Protein AF-0000000080771312 (afdb_homodimer)

Foldseek 3Di:
DPPDPPVPPPPPPPPPPPPPPPCPDQVVLWDPVLVVQCVVCVPPLVSNLVSLVVRLVVLLVLQVVLLVQLLVVDDPVVNVVVVVVVVVLVVCLQVVLVVQADPPDDSVSSVSSSVSSSSSSSVNSVVSNVVDDDDD/DPDDPPVPDPPCPPPPPPPVPPCPDQVVLWDPVLVVQCVVCVPPLVSNLVSLVVRLVVLLVLQVVLLVQLLVVDDPVVNVVVVVVVVVLVVCLQVVLVVQADPPDDSVSSVSSSVSSSSSSSVNSVVSNVVDDDDD

Radius of gyration: 25.63 Å; Cα contacts (8 Å, |Δi|>4): 230; chains: 2; bounding box: 60×66×93 Å

Structure (mmCIF, N/CA/C/O backbone):
data_AF-0000000080771312-model_v1
#
loop_
_entity.id
_entity.type
_entity.pdbx_description
1 polymer 'Lysozyme inhibitor LprI-like N-terminal domain-containing protein'
#
loop_
_atom_site.group_PDB
_atom_site.id
_atom_site.type_symbol
_atom_site.label_atom_id
_atom_site.label_alt_id
_atom_site.label_comp_id
_atom_site.label_asym_id
_atom_site.label_entity_id
_atom_site.label_seq_id
_atom_site.pdbx_PDB_ins_code
_atom_site.Cartn_x
_atom_site.Cartn_y
_atom_site.Cartn_z
_atom_site.occupancy
_atom_site.B_iso_or_equiv
_atom_site.auth_seq_id
_atom_site.auth_comp_id
_atom_site.auth_asym_id
_atom_site.auth_atom_id
_atom_site.pdbx_PDB_model_num
ATOM 1 N N . MET A 1 1 ? 29.578 -4.629 71.188 1 32.56 1 MET A N 1
ATOM 2 C CA . MET A 1 1 ? 28.719 -5.59 70.5 1 32.56 1 MET A CA 1
ATOM 3 C C . MET A 1 1 ? 28.094 -4.977 69.25 1 32.56 1 MET A C 1
ATOM 5 O O . MET A 1 1 ? 27 -4.406 69.312 1 32.56 1 MET A O 1
ATOM 9 N N . ILE A 1 2 ? 29 -4.336 68.312 1 41.38 2 ILE A N 1
ATOM 10 C CA . ILE A 1 2 ? 28.812 -3.516 67.125 1 41.38 2 ILE A CA 1
ATOM 11 C C . ILE A 1 2 ? 28.188 -4.352 66 1 41.38 2 ILE A C 1
ATOM 13 O O . ILE A 1 2 ? 28.781 -5.312 65.562 1 41.38 2 ILE A O 1
ATOM 17 N N . ARG A 1 3 ? 26.812 -4.629 66.125 1 39.69 3 ARG A N 1
ATOM 18 C CA . ARG A 1 3 ? 25.953 -5.285 65.125 1 39.69 3 ARG A CA 1
ATOM 19 C C . ARG A 1 3 ? 26.141 -4.656 63.75 1 39.69 3 ARG A C 1
ATOM 21 O O . ARG A 1 3 ? 26.109 -3.432 63.625 1 39.69 3 ARG A O 1
ATOM 28 N N . SER A 1 4 ? 26.969 -5.34 62.75 1 39.34 4 SER A N 1
ATOM 29 C CA . SER A 1 4 ? 27.25 -5.172 61.344 1 39.34 4 SER A CA 1
ATOM 30 C C . SER A 1 4 ? 25.969 -5.062 60.531 1 39.34 4 SER A C 1
ATOM 32 O O . SER A 1 4 ? 25.156 -5.977 60.531 1 39.34 4 SER A O 1
ATOM 34 N N . ALA A 1 5 ? 25.359 -3.867 60.344 1 36.97 5 ALA A N 1
ATOM 35 C CA . ALA A 1 5 ? 24.266 -3.461 59.469 1 36.97 5 ALA A CA 1
ATOM 36 C C . ALA A 1 5 ? 24.547 -3.834 58 1 36.97 5 ALA A C 1
ATOM 38 O O . ALA A 1 5 ? 25.422 -3.232 57.375 1 36.97 5 ALA A O 1
ATOM 39 N N . LEU A 1 6 ? 24.766 -5.211 57.688 1 37.66 6 LEU A N 1
ATOM 40 C CA . LEU A 1 6 ? 24.938 -5.57 56.281 1 37.66 6 LEU A CA 1
ATOM 41 C C . LEU A 1 6 ? 23.766 -5.047 55.469 1 37.66 6 LEU A C 1
ATOM 43 O O . LEU A 1 6 ? 22.625 -5.496 55.625 1 37.66 6 LEU A O 1
ATOM 47 N N . ARG A 1 7 ? 23.656 -3.691 55.281 1 38.59 7 ARG A N 1
ATOM 48 C CA . ARG A 1 7 ? 22.672 -3.117 54.375 1 38.59 7 ARG A CA 1
ATOM 49 C C . ARG A 1 7 ? 22.766 -3.75 53 1 38.59 7 ARG A C 1
ATOM 51 O O . ARG A 1 7 ? 23.812 -3.652 52.312 1 38.59 7 ARG A O 1
ATOM 58 N N . LEU A 1 8 ? 22.297 -5.039 52.812 1 36.91 8 LEU A N 1
ATOM 59 C CA . LEU A 1 8 ? 22.125 -5.641 51.5 1 36.91 8 LEU A CA 1
ATOM 60 C C . LEU A 1 8 ? 21.391 -4.691 50.562 1 36.91 8 LEU A C 1
ATOM 62 O O . LEU A 1 8 ? 20.25 -4.324 50.812 1 36.91 8 LEU A O 1
ATOM 66 N N . SER A 1 9 ? 22.109 -3.779 49.875 1 39.22 9 SER A N 1
ATOM 67 C CA . SER A 1 9 ? 21.594 -2.953 48.781 1 39.22 9 SER A CA 1
ATOM 68 C C . SER A 1 9 ? 21.047 -3.811 47.656 1 39.22 9 SER A C 1
ATOM 70 O O . SER A 1 9 ? 21.781 -4.562 47 1 39.22 9 SER A O 1
ATOM 72 N N . ALA A 1 10 ? 19.875 -4.473 47.875 1 39.31 10 ALA A N 1
ATOM 73 C CA . ALA A 1 10 ? 19.234 -5.145 46.75 1 39.31 10 ALA A CA 1
ATOM 74 C C . ALA A 1 10 ? 19.125 -4.215 45.531 1 39.31 10 ALA A C 1
ATOM 76 O O . ALA A 1 10 ? 18.422 -3.193 45.594 1 39.31 10 ALA A O 1
ATOM 77 N N . LEU A 1 11 ? 20.25 -4.016 44.781 1 39.5 11 LEU A N 1
ATOM 78 C CA . LEU A 1 11 ? 20.234 -3.354 43.469 1 39.5 11 LEU A CA 1
ATOM 79 C C . LEU A 1 11 ? 19.078 -3.842 42.625 1 39.5 11 LEU A C 1
ATOM 81 O O . LEU A 1 11 ? 18.984 -5.035 42.312 1 39.5 11 LEU A O 1
ATOM 85 N N . LEU A 1 12 ? 17.891 -3.133 42.656 1 39.03 12 LEU A N 1
ATOM 86 C CA . LEU A 1 12 ? 16.734 -3.184 41.75 1 39.03 12 LEU A CA 1
ATOM 87 C C . LEU A 1 12 ? 17.172 -3.18 40.281 1 39.03 12 LEU A C 1
ATOM 89 O O . LEU A 1 12 ? 17.641 -2.164 39.781 1 39.03 12 LEU A O 1
ATOM 93 N N . LEU A 1 13 ? 17.828 -4.238 39.812 1 41.19 13 LEU A N 1
ATOM 94 C CA . LEU A 1 13 ? 18.031 -4.355 38.375 1 41.19 13 LEU A CA 1
ATOM 95 C C . LEU A 1 13 ? 16.719 -4.215 37.594 1 41.19 13 LEU A C 1
ATOM 97 O O . LEU A 1 13 ? 15.914 -5.145 37.594 1 41.19 13 LEU A O 1
ATOM 101 N N . LEU A 1 14 ? 15.883 -3.109 37.844 1 43.44 14 LEU A N 1
ATOM 102 C CA . LEU A 1 14 ? 14.773 -2.871 36.906 1 43.44 14 LEU A CA 1
ATOM 103 C C . LEU A 1 14 ? 15.203 -3.09 35.469 1 43.44 14 LEU A C 1
ATOM 105 O O . LEU A 1 14 ? 16.125 -2.428 34.969 1 43.44 14 LEU A O 1
ATOM 109 N N . GLY A 1 15 ? 14.945 -4.285 34.969 1 39.28 15 GLY A N 1
ATOM 110 C CA . GLY A 1 15 ? 14.938 -4.684 33.562 1 39.28 15 GLY A CA 1
ATOM 111 C C . GLY A 1 15 ? 14.328 -3.635 32.656 1 39.28 15 GLY A C 1
ATOM 112 O O . GLY A 1 15 ? 13.172 -3.24 32.812 1 39.28 15 GLY A O 1
ATOM 113 N N . LEU A 1 16 ? 15.117 -2.664 32.125 1 42.09 16 LEU A N 1
ATOM 114 C CA . LEU A 1 16 ? 14.805 -1.819 30.984 1 42.09 16 LEU A CA 1
ATOM 115 C C . LEU A 1 16 ? 14.156 -2.635 29.875 1 42.09 16 LEU A C 1
ATOM 117 O O . LEU A 1 16 ? 14.828 -3.426 29.203 1 42.09 16 LEU A O 1
ATOM 121 N N . LEU A 1 17 ? 12.898 -3.1 30.062 1 40.38 17 LEU A N 1
ATOM 122 C CA . LEU A 1 17 ? 12.07 -3.609 28.969 1 40.38 17 LEU A CA 1
ATOM 123 C C . LEU A 1 17 ? 12.195 -2.729 27.734 1 40.38 17 LEU A C 1
ATOM 125 O O . LEU A 1 17 ? 12.094 -1.503 27.828 1 40.38 17 LEU A O 1
ATOM 129 N N . SER A 1 18 ? 12.859 -3.168 26.641 1 37.69 18 SER A N 1
ATOM 130 C CA . SER A 1 18 ? 13.031 -2.736 25.25 1 37.69 18 SER A CA 1
ATOM 131 C C . SER A 1 18 ? 11.703 -2.303 24.641 1 37.69 18 SER A C 1
ATOM 133 O O . SER A 1 18 ? 10.766 -3.104 24.547 1 37.69 18 SER A O 1
ATOM 135 N N . PHE A 1 19 ? 11.359 -1.069 24.703 1 38.56 19 PHE A N 1
ATOM 136 C CA . PHE A 1 19 ? 10.406 -0.347 23.875 1 38.56 19 PHE A CA 1
ATOM 137 C C . PHE A 1 19 ? 10.672 -0.617 22.391 1 38.56 19 PHE A C 1
ATOM 139 O O . PHE A 1 19 ? 10.781 0.318 21.594 1 38.56 19 PHE A O 1
ATOM 146 N N . ARG A 1 20 ? 11.422 -1.66 21.938 1 37.22 20 ARG A N 1
ATOM 147 C CA . ARG A 1 20 ? 11.648 -1.777 20.516 1 37.22 20 ARG A CA 1
ATOM 148 C C . ARG A 1 20 ? 10.352 -2.072 19.766 1 37.22 20 ARG A C 1
ATOM 150 O O . ARG A 1 20 ? 10.359 -2.338 18.562 1 37.22 20 ARG A O 1
ATOM 157 N N . ALA A 1 21 ? 9.25 -2.279 20.375 1 37.41 21 ALA A N 1
ATOM 158 C CA . ALA A 1 21 ? 8.273 -2.963 19.531 1 37.41 21 ALA A CA 1
ATOM 159 C C . ALA A 1 21 ? 7.691 -2.016 18.5 1 37.41 21 ALA A C 1
ATOM 161 O O . ALA A 1 21 ? 7.062 -2.457 17.531 1 37.41 21 ALA A O 1
ATOM 162 N N . PHE A 1 22 ? 7.59 -0.649 18.781 1 37.41 22 PHE A N 1
ATOM 163 C CA . PHE A 1 22 ? 6.742 0.138 17.906 1 37.41 22 PHE A CA 1
ATOM 164 C C . PHE A 1 22 ? 7.434 0.368 16.562 1 37.41 22 PHE A C 1
ATOM 166 O O . PHE A 1 22 ? 6.863 0.994 15.664 1 37.41 22 PHE A O 1
ATOM 173 N N . ALA A 1 23 ? 8.781 0.244 16.5 1 39.22 23 ALA A N 1
ATOM 174 C CA . ALA A 1 23 ? 9.461 0.562 15.25 1 39.22 23 ALA A CA 1
ATOM 175 C C . ALA A 1 23 ? 9.148 -0.477 14.18 1 39.22 23 ALA A C 1
ATOM 177 O O . ALA A 1 23 ? 10.039 -1.201 13.727 1 39.22 23 ALA A O 1
ATOM 178 N N . CYS A 1 24 ? 8.242 -1.205 14.227 1 39.34 24 CYS A N 1
ATOM 179 C CA . CYS A 1 24 ? 8.094 -2.301 13.273 1 39.34 24 CYS A CA 1
ATOM 180 C C . CYS A 1 24 ? 8.422 -1.84 11.859 1 39.34 24 CYS A C 1
ATOM 182 O O . CYS A 1 24 ? 9.453 -2.209 11.305 1 39.34 24 CYS A O 1
ATOM 184 N N . ALA A 1 25 ? 7.41 -1.962 10.695 1 43.81 25 ALA A N 1
ATOM 185 C CA . ALA A 1 25 ? 7.543 -2.223 9.266 1 43.81 25 ALA A CA 1
ATOM 186 C C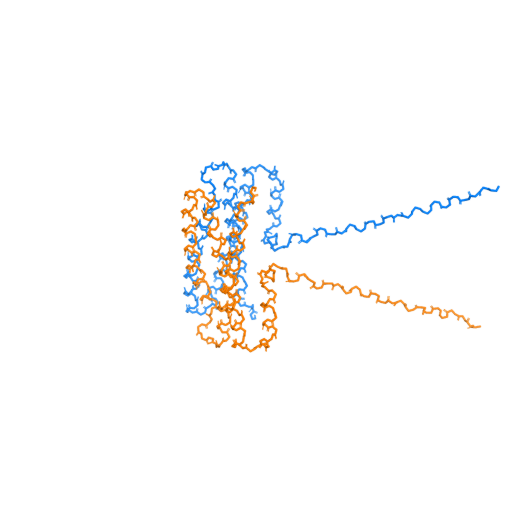 . ALA A 1 25 ? 8.047 -0.987 8.523 1 43.81 25 ALA A C 1
ATOM 188 O O . ALA A 1 25 ? 8.836 -1.098 7.582 1 43.81 25 ALA A O 1
ATOM 189 N N . GLU A 1 26 ? 7.531 0.301 8.844 1 47.69 26 GLU A N 1
ATOM 190 C CA . GLU A 1 26 ? 7.777 1.482 8.023 1 47.69 26 GLU A CA 1
ATOM 191 C C . GLU A 1 26 ? 9.227 1.94 8.141 1 47.69 26 GLU A C 1
ATOM 193 O O . GLU A 1 26 ? 9.812 2.42 7.164 1 47.69 26 GLU A O 1
ATOM 198 N N . GLU A 1 27 ? 9.867 1.864 9.383 1 50.69 27 GLU A N 1
ATOM 199 C CA . GLU A 1 27 ? 11.164 2.477 9.641 1 50.69 27 GLU A CA 1
ATOM 200 C C . GLU A 1 27 ? 12.273 1.79 8.844 1 50.69 27 GLU A C 1
ATOM 202 O O . GLU A 1 27 ? 13.234 2.434 8.422 1 50.69 27 GLU A O 1
ATOM 207 N N . ALA A 1 28 ? 11.867 0.54 8.352 1 61.69 28 ALA A N 1
ATOM 208 C CA . ALA A 1 28 ? 12.969 -0.24 7.789 1 61.69 28 ALA A CA 1
ATOM 209 C C . ALA A 1 28 ? 13.062 -0.045 6.281 1 61.69 28 ALA A C 1
ATOM 211 O O . ALA A 1 28 ? 14.039 -0.466 5.652 1 61.69 28 ALA A O 1
ATOM 212 N N . MET A 1 29 ? 12.242 1.015 5.844 1 85.94 29 MET A N 1
ATOM 213 C CA . MET A 1 29 ? 12.312 1.082 4.387 1 85.94 29 MET A CA 1
ATOM 214 C C . MET A 1 29 ? 13.195 2.248 3.943 1 85.94 29 MET A C 1
ATOM 216 O O . MET A 1 29 ? 13.664 2.273 2.807 1 85.94 29 MET A O 1
ATOM 220 N N . TYR A 1 30 ? 13.555 3.135 4.898 1 95.38 30 TYR A N 1
ATOM 221 C CA . TYR A 1 30 ? 14.273 4.34 4.504 1 95.38 30 TYR A CA 1
ATOM 222 C C . TYR A 1 30 ? 15.758 4.223 4.84 1 95.38 30 TYR A C 1
ATOM 224 O O . TYR A 1 30 ? 16.156 3.33 5.586 1 95.38 30 TYR A O 1
ATOM 232 N N . SER A 1 31 ? 16.578 5.117 4.188 1 96.69 31 SER A N 1
ATOM 233 C CA . SER A 1 31 ? 18.031 5.082 4.375 1 96.69 31 SER A CA 1
ATOM 234 C C . SER A 1 31 ? 18.422 5.637 5.738 1 96.69 31 SER A C 1
ATOM 236 O O . SER A 1 31 ? 17.688 6.438 6.324 1 96.69 31 SER A O 1
ATOM 238 N N . HIS A 1 32 ? 19.641 5.195 6.082 1 95.56 32 HIS A N 1
ATOM 239 C CA . HIS A 1 32 ? 20.234 5.793 7.277 1 95.56 32 HIS A CA 1
ATOM 240 C C . HIS A 1 32 ? 20.469 7.289 7.086 1 95.56 32 HIS A C 1
ATOM 242 O O . HIS A 1 32 ? 20.312 8.07 8.031 1 95.56 32 HIS A O 1
ATOM 248 N N . HIS A 1 33 ? 20.797 7.656 5.852 1 97.06 33 HIS A N 1
ATOM 249 C CA . HIS A 1 33 ? 21 9.07 5.551 1 97.06 33 HIS A CA 1
ATOM 250 C C . HIS A 1 33 ? 19.734 9.875 5.809 1 97.06 33 HIS A C 1
ATOM 252 O O . HIS A 1 33 ? 19.797 11.008 6.281 1 97.06 33 HIS A O 1
ATOM 258 N N . TYR A 1 34 ? 18.609 9.375 5.48 1 98.31 34 TYR A N 1
ATOM 259 C CA . TYR A 1 34 ? 17.344 10.047 5.738 1 98.31 34 TYR A CA 1
ATOM 260 C C . TYR A 1 34 ? 17.172 10.336 7.227 1 98.31 34 TYR A C 1
ATOM 262 O O . TYR A 1 34 ? 16.828 11.461 7.613 1 98.31 34 TYR A O 1
ATOM 270 N N . ASP A 1 35 ? 17.453 9.352 8.078 1 96.88 35 ASP A N 1
ATOM 271 C CA . ASP A 1 35 ? 17.328 9.523 9.523 1 96.88 35 ASP A CA 1
ATOM 272 C C . ASP A 1 35 ? 18.234 10.633 10.031 1 96.88 35 ASP A C 1
ATOM 274 O O . ASP A 1 35 ? 17.812 11.484 10.812 1 96.88 35 ASP A O 1
ATOM 278 N N . GLN A 1 36 ? 19.406 10.602 9.602 1 97.88 36 GLN A N 1
ATOM 279 C CA . GLN A 1 36 ? 20.359 11.633 10 1 97.88 36 GLN A CA 1
ATOM 280 C C . GLN A 1 36 ? 19.922 13.016 9.523 1 97.88 36 GLN A C 1
ATOM 282 O O . GLN A 1 36 ? 20.031 14 10.258 1 97.88 36 GLN A O 1
ATOM 287 N N . CYS A 1 37 ? 19.5 13.047 8.281 1 98.69 37 CYS A N 1
ATOM 288 C CA . CYS A 1 37 ? 19.031 14.297 7.691 1 98.69 37 CYS A CA 1
ATOM 289 C C . CYS A 1 37 ? 17.875 14.883 8.508 1 98.69 37 CYS A C 1
ATOM 291 O O . CYS A 1 37 ? 17.875 16.078 8.82 1 98.69 37 CYS A O 1
ATOM 293 N N . MET A 1 38 ? 16.938 14.047 8.898 1 98.25 38 MET A N 1
ATOM 294 C CA . MET A 1 38 ? 15.773 14.5 9.664 1 98.25 38 MET A CA 1
ATOM 295 C C . MET A 1 38 ? 16.203 14.992 11.047 1 98.25 38 MET A C 1
ATOM 297 O O . MET A 1 38 ? 15.664 15.984 11.547 1 98.25 38 MET A O 1
ATOM 301 N N . ASP A 1 39 ? 17.125 14.273 11.602 1 97.75 39 ASP A N 1
ATOM 302 C CA . ASP A 1 39 ? 17.656 14.719 12.883 1 97.75 39 ASP A CA 1
ATOM 303 C C . ASP A 1 39 ? 18.297 16.109 12.758 1 97.75 39 ASP A C 1
ATOM 305 O O . ASP A 1 39 ? 18.078 16.969 13.609 1 97.75 39 ASP A O 1
ATOM 309 N N . GLN A 1 40 ? 19.016 16.297 11.758 1 98.31 40 GLN A N 1
ATOM 310 C CA . GLN A 1 40 ? 19.719 17.547 11.531 1 98.31 40 GLN A CA 1
ATOM 311 C C . GLN A 1 40 ? 18.75 18.672 11.195 1 98.31 40 GLN A C 1
ATOM 313 O O . GLN A 1 40 ? 19.016 19.828 11.523 1 98.31 40 GLN A O 1
ATOM 318 N N . ALA A 1 41 ? 17.625 18.375 10.469 1 98.19 41 ALA A N 1
ATOM 319 C CA . ALA A 1 41 ? 16.641 19.375 10.086 1 98.19 41 ALA A CA 1
ATOM 320 C C . ALA A 1 41 ? 16.016 20.016 11.32 1 98.19 41 ALA A C 1
ATOM 322 O O . ALA A 1 41 ? 15.484 21.125 11.25 1 98.19 41 ALA A O 1
ATOM 323 N N . GLY A 1 42 ? 16 19.312 12.445 1 95.44 42 GLY A N 1
ATOM 324 C CA . GLY A 1 42 ? 15.602 19.891 13.719 1 95.44 42 GLY A CA 1
ATOM 325 C C . GLY A 1 42 ? 14.164 20.375 13.734 1 95.44 42 GLY A C 1
ATOM 326 O O . GLY A 1 42 ? 13.852 21.375 14.375 1 95.44 42 GLY A O 1
ATOM 327 N N . GLY A 1 43 ? 13.422 19.859 12.977 1 95.38 43 GLY A N 1
ATOM 328 C CA . GLY A 1 43 ? 12.016 20.219 13 1 95.38 43 GLY A CA 1
ATOM 329 C C . GLY A 1 43 ? 11.688 21.406 12.133 1 95.38 43 GLY A C 1
ATOM 330 O O . GLY A 1 43 ? 10.539 21.859 12.094 1 95.38 43 GLY A O 1
ATOM 331 N N . VAL A 1 44 ? 12.688 21.984 11.445 1 97.12 44 VAL A N 1
ATOM 332 C CA . VAL A 1 44 ? 12.469 23.078 10.508 1 97.12 44 VAL A CA 1
ATOM 333 C C . VAL A 1 44 ? 11.852 22.547 9.219 1 97.12 44 VAL A C 1
ATOM 335 O O . VAL A 1 44 ? 12.43 21.688 8.562 1 97.12 44 VAL A O 1
ATOM 338 N N . THR A 1 45 ? 10.688 23.109 8.797 1 97.62 45 THR A N 1
ATOM 339 C CA . THR A 1 45 ? 9.875 22.578 7.699 1 97.62 45 THR A CA 1
ATOM 340 C C . THR A 1 45 ? 10.695 22.516 6.414 1 97.62 45 THR A C 1
ATOM 342 O O . THR A 1 45 ? 10.711 21.484 5.73 1 97.62 45 THR A O 1
ATOM 345 N N . ALA A 1 46 ? 11.367 23.609 6.152 1 97.5 46 ALA A N 1
ATOM 346 C CA . ALA A 1 46 ? 12.133 23.656 4.914 1 97.5 46 ALA A CA 1
ATOM 347 C C . ALA A 1 46 ? 13.195 22.562 4.891 1 97.5 46 ALA A C 1
ATOM 349 O O . ALA A 1 46 ? 13.406 21.922 3.863 1 97.5 46 ALA A O 1
ATOM 350 N N . GLY A 1 47 ? 13.875 22.391 6.016 1 98.44 47 GLY A N 1
ATOM 351 C CA . GLY A 1 47 ? 14.875 21.328 6.113 1 98.44 47 GLY A CA 1
ATOM 352 C C . GLY A 1 47 ? 14.281 19.938 6.008 1 98.44 47 GLY A C 1
ATOM 353 O O . GLY A 1 47 ? 14.852 19.062 5.355 1 98.44 47 GLY A O 1
ATOM 354 N N . MET A 1 48 ? 13.195 19.672 6.605 1 98.62 48 MET A N 1
ATOM 355 C CA . MET A 1 48 ? 12.516 18.375 6.543 1 98.62 48 MET A CA 1
ATOM 356 C C . MET A 1 48 ? 12.078 18.062 5.117 1 98.62 48 MET A C 1
ATOM 358 O O . MET A 1 48 ? 12.18 16.922 4.668 1 98.62 48 MET A O 1
ATOM 362 N N . LEU A 1 49 ? 11.602 19.141 4.41 1 98.62 49 LEU A N 1
ATOM 363 C CA . LEU A 1 49 ? 11.188 18.938 3.027 1 98.62 49 LEU A CA 1
ATOM 364 C C . LEU A 1 49 ? 12.375 18.547 2.156 1 98.62 49 LEU A C 1
ATOM 366 O O . LEU A 1 49 ? 12.234 17.719 1.248 1 98.62 49 LEU A O 1
ATOM 370 N N . ASP A 1 50 ? 13.492 19.172 2.455 1 98.75 50 ASP A N 1
ATOM 371 C CA . ASP A 1 50 ? 14.703 18.797 1.726 1 98.75 50 ASP A CA 1
ATOM 372 C C . ASP A 1 50 ? 15.055 17.328 1.965 1 98.75 50 ASP A C 1
ATOM 374 O O . ASP A 1 50 ? 15.43 16.609 1.033 1 98.75 50 ASP A O 1
ATOM 378 N N . CYS A 1 51 ? 14.969 16.859 3.18 1 98.88 51 CYS A N 1
ATOM 379 C CA . CYS A 1 51 ? 15.242 15.469 3.531 1 98.88 51 CYS A CA 1
ATOM 380 C C . CYS A 1 51 ? 14.281 14.523 2.82 1 98.88 51 CYS A C 1
ATOM 382 O O . CYS A 1 51 ? 14.703 13.516 2.252 1 98.88 51 CYS A O 1
ATOM 384 N N . LEU A 1 52 ? 13.039 14.875 2.848 1 98.75 52 LEU A N 1
ATOM 385 C CA . LEU A 1 52 ? 12.008 14.07 2.193 1 98.75 52 LEU A CA 1
ATOM 386 C C . LEU A 1 52 ? 12.266 13.977 0.692 1 98.75 52 LEU A C 1
ATOM 388 O O . LEU A 1 52 ? 12.141 12.906 0.1 1 98.75 52 LEU A O 1
ATOM 392 N N . SER A 1 53 ? 12.602 15.109 0.127 1 98.75 53 SER A N 1
ATOM 393 C CA . SER A 1 53 ? 12.859 15.148 -1.309 1 98.75 53 SER A CA 1
ATOM 394 C C . SER A 1 53 ? 14.047 14.273 -1.685 1 98.75 53 SER A C 1
ATOM 396 O O . SER A 1 53 ? 13.984 13.516 -2.658 1 98.75 53 SER A O 1
ATOM 398 N N . ALA A 1 54 ? 15.07 14.352 -0.953 1 98.75 54 ALA A N 1
ATOM 399 C CA . ALA A 1 54 ? 16.266 13.562 -1.235 1 98.75 54 ALA A CA 1
ATOM 400 C C . ALA A 1 54 ? 15.977 12.07 -1.108 1 98.75 54 ALA A C 1
ATOM 402 O O . ALA A 1 54 ? 16.375 11.281 -1.962 1 98.75 54 ALA A O 1
ATOM 403 N N . GLU A 1 55 ? 15.328 11.711 -0.072 1 98.81 55 GLU A N 1
ATOM 404 C CA . GLU A 1 55 ? 15 10.305 0.107 1 98.81 55 GLU A CA 1
ATOM 405 C C . GLU A 1 55 ? 14.008 9.828 -0.955 1 98.81 55 GLU A C 1
ATOM 407 O O . GLU A 1 55 ? 14.102 8.695 -1.429 1 98.81 55 GLU A O 1
ATOM 412 N N . HIS A 1 56 ? 13.062 10.672 -1.299 1 98.75 56 HIS A N 1
ATOM 413 C CA . HIS A 1 56 ? 12.133 10.312 -2.363 1 98.75 56 HIS A CA 1
ATOM 414 C C . HIS A 1 56 ? 12.867 10.031 -3.668 1 98.75 56 HIS A C 1
ATOM 416 O O . HIS A 1 56 ? 12.547 9.07 -4.371 1 98.75 56 HIS A O 1
ATOM 422 N N . ALA A 1 57 ? 13.812 10.859 -3.963 1 98.81 57 ALA A N 1
ATOM 423 C CA . ALA A 1 57 ? 14.602 10.641 -5.176 1 98.81 57 ALA A CA 1
ATOM 424 C C . ALA A 1 57 ? 15.305 9.289 -5.137 1 98.81 57 ALA A C 1
ATOM 426 O O . ALA A 1 57 ? 15.359 8.586 -6.148 1 98.81 57 ALA A O 1
ATOM 427 N N . ARG A 1 58 ? 15.867 8.953 -4.055 1 98.56 58 ARG A N 1
ATOM 428 C CA . ARG A 1 58 ? 16.531 7.668 -3.893 1 98.56 58 ARG A CA 1
ATOM 429 C C . ARG A 1 58 ? 15.555 6.516 -4.086 1 98.56 58 ARG A C 1
ATOM 431 O O . ARG A 1 58 ? 15.836 5.57 -4.828 1 98.56 58 ARG A O 1
ATOM 438 N N . GLN A 1 59 ? 14.445 6.594 -3.461 1 98.62 59 GLN A N 1
ATOM 439 C CA . GLN A 1 59 ? 13.438 5.543 -3.549 1 98.62 59 GLN A CA 1
ATOM 440 C C . GLN A 1 59 ? 12.852 5.457 -4.953 1 98.62 59 GLN A C 1
ATOM 442 O O . GLN A 1 59 ? 12.539 4.367 -5.438 1 98.62 59 GLN A O 1
ATOM 447 N N . ASP A 1 60 ? 12.68 6.586 -5.555 1 98.75 60 ASP A N 1
ATOM 448 C CA . ASP A 1 60 ? 12.188 6.613 -6.93 1 98.75 60 ASP A CA 1
ATOM 449 C C . ASP A 1 60 ? 13.164 5.918 -7.875 1 98.75 60 ASP A C 1
ATOM 451 O O . ASP A 1 60 ? 12.75 5.184 -8.773 1 98.75 60 ASP A O 1
ATOM 455 N N . LYS A 1 61 ? 14.398 6.191 -7.66 1 98.69 61 LYS A N 1
ATOM 456 C CA . LYS A 1 61 ? 15.406 5.484 -8.445 1 98.69 61 LYS A CA 1
ATOM 457 C C . LYS A 1 61 ? 15.32 3.977 -8.211 1 98.69 61 LYS A C 1
ATOM 459 O O . LYS A 1 61 ? 15.391 3.195 -9.164 1 98.69 61 LYS A O 1
ATOM 464 N N . GLN A 1 62 ? 15.266 3.574 -7.008 1 98.19 62 GLN A N 1
ATOM 465 C CA . GLN A 1 62 ? 15.133 2.158 -6.676 1 98.19 62 GLN A CA 1
ATOM 466 C C . GLN A 1 62 ? 13.898 1.552 -7.328 1 98.19 62 GLN A C 1
ATOM 468 O O . GLN A 1 62 ? 13.953 0.443 -7.863 1 98.19 62 GLN A O 1
ATOM 473 N N . LEU A 1 63 ? 12.773 2.229 -7.266 1 98.69 63 LEU A N 1
ATOM 474 C CA . LEU A 1 63 ? 11.531 1.766 -7.875 1 98.69 63 LEU A CA 1
ATOM 475 C C . LEU A 1 63 ? 11.703 1.56 -9.375 1 98.69 63 LEU A C 1
ATOM 477 O O . LEU A 1 63 ? 11.336 0.512 -9.906 1 98.69 63 LEU A O 1
ATOM 481 N N . ASN A 1 64 ? 12.258 2.537 -9.977 1 98.75 64 ASN A N 1
ATOM 482 C CA . ASN A 1 64 ? 12.43 2.467 -11.43 1 98.75 64 ASN A CA 1
ATOM 483 C C . ASN A 1 64 ? 13.391 1.354 -11.828 1 98.75 64 ASN A C 1
ATOM 485 O O . ASN A 1 64 ? 13.156 0.642 -12.805 1 98.75 64 ASN A O 1
ATOM 489 N N . ASP A 1 65 ? 14.508 1.217 -11.125 1 98.31 65 ASP A N 1
ATOM 490 C CA . ASP A 1 65 ? 15.445 0.133 -11.391 1 98.31 65 ASP A CA 1
ATOM 491 C C . ASP A 1 65 ? 14.773 -1.229 -11.219 1 98.31 65 ASP A C 1
ATOM 493 O O . ASP A 1 65 ? 14.93 -2.113 -12.07 1 98.31 65 ASP A O 1
ATOM 497 N N . THR A 1 66 ? 14.10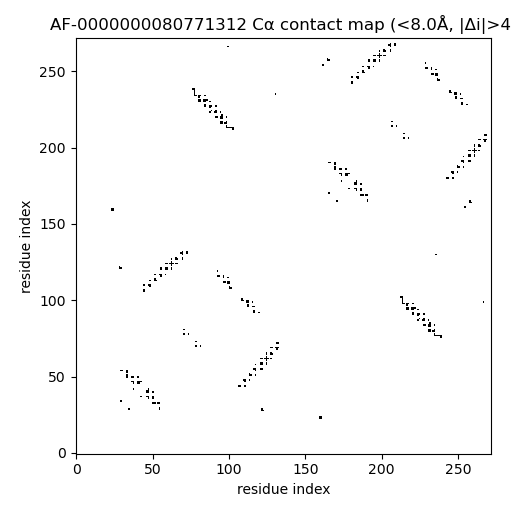2 -1.39 -10.133 1 98.19 66 THR A N 1
ATOM 498 C CA . THR A 1 66 ? 13.414 -2.643 -9.852 1 98.19 66 THR A CA 1
ATOM 499 C C . THR A 1 66 ? 12.359 -2.93 -10.922 1 98.19 66 THR A C 1
ATOM 501 O O . THR A 1 66 ? 12.219 -4.066 -11.375 1 98.19 66 THR A O 1
ATOM 504 N N . TYR A 1 67 ? 11.586 -1.937 -11.297 1 98.62 67 TYR A N 1
ATOM 505 C CA . TYR A 1 67 ? 10.57 -2.064 -12.328 1 98.62 67 TYR A CA 1
ATOM 506 C C . TYR A 1 67 ? 11.172 -2.547 -13.641 1 98.62 67 TYR A C 1
ATOM 508 O O . TYR A 1 67 ? 10.648 -3.467 -14.273 1 98.62 67 TYR A O 1
ATOM 516 N N . ARG A 1 68 ? 12.227 -1.933 -14.023 1 98.19 68 ARG A N 1
ATOM 517 C CA . ARG A 1 68 ? 12.898 -2.314 -15.266 1 98.19 68 ARG A CA 1
ATOM 518 C C . ARG A 1 68 ? 13.359 -3.768 -15.219 1 98.19 68 ARG A C 1
ATOM 520 O O . ARG A 1 68 ? 13.172 -4.516 -16.172 1 98.19 68 ARG A O 1
ATOM 527 N N . LYS A 1 69 ? 14.008 -4.125 -14.156 1 97.56 69 LYS A N 1
ATOM 528 C CA . LYS A 1 69 ? 14.477 -5.5 -14.008 1 97.56 69 LYS A CA 1
ATOM 529 C C . LYS A 1 69 ? 13.32 -6.488 -14.062 1 97.56 69 LYS A C 1
ATOM 531 O O . LYS A 1 69 ? 13.422 -7.531 -14.711 1 97.56 69 LYS A O 1
ATOM 536 N N . LEU A 1 70 ? 12.273 -6.164 -13.398 1 97.75 70 LEU A N 1
ATOM 537 C CA . LEU A 1 70 ? 11.109 -7.035 -13.383 1 97.75 70 LEU A CA 1
ATOM 538 C C . LEU A 1 70 ? 10.508 -7.148 -14.781 1 97.75 70 LEU A C 1
ATOM 540 O O . LEU A 1 70 ? 10.172 -8.25 -15.227 1 97.75 70 LEU A O 1
ATOM 544 N N . MET A 1 71 ? 10.383 -6.012 -15.445 1 97.5 71 MET A N 1
ATOM 545 C CA . MET A 1 71 ? 9.859 -5.996 -16.812 1 97.5 71 MET A CA 1
ATOM 546 C C . MET A 1 71 ? 10.688 -6.902 -17.719 1 97.5 71 MET A C 1
ATOM 548 O O . MET A 1 71 ? 10.133 -7.664 -18.516 1 97.5 71 MET A O 1
ATOM 552 N N . ALA A 1 72 ? 11.938 -6.875 -17.547 1 96.44 72 ALA A N 1
ATOM 553 C CA . ALA A 1 72 ? 12.836 -7.664 -18.375 1 96.44 72 ALA A CA 1
ATOM 554 C C . ALA A 1 72 ? 12.672 -9.156 -18.094 1 96.44 72 ALA A C 1
ATOM 556 O O . ALA A 1 72 ? 12.914 -9.992 -18.969 1 96.44 72 ALA A O 1
ATOM 557 N N . ALA A 1 73 ? 12.281 -9.5 -16.953 1 95.5 73 ALA A N 1
ATOM 558 C CA . ALA A 1 73 ? 12.219 -10.891 -16.516 1 95.5 73 ALA A CA 1
ATOM 559 C C . ALA A 1 73 ? 10.852 -11.5 -16.828 1 95.5 73 ALA A C 1
ATOM 561 O O . ALA A 1 73 ? 10.695 -12.727 -16.812 1 95.5 73 ALA A O 1
ATOM 562 N N . LEU A 1 74 ? 9.852 -10.719 -17.078 1 95.25 74 LEU A N 1
ATOM 563 C CA . LEU A 1 74 ? 8.477 -11.188 -17.203 1 95.25 74 LEU A CA 1
ATOM 564 C C . LEU A 1 74 ? 8.156 -11.531 -18.656 1 95.25 74 LEU A C 1
ATOM 566 O O . LEU A 1 74 ? 8.68 -10.898 -19.578 1 95.25 74 LEU A O 1
ATOM 570 N N . PRO A 1 75 ? 7.273 -12.609 -18.859 1 94.19 75 PRO A N 1
ATOM 571 C CA . PRO A 1 75 ? 6.746 -12.828 -20.219 1 94.19 75 PRO A CA 1
ATOM 572 C C . PRO A 1 75 ? 5.879 -11.664 -20.703 1 94.19 75 PRO A C 1
ATOM 574 O O . PRO A 1 75 ? 5.391 -10.875 -19.891 1 94.19 75 PRO A O 1
ATOM 577 N N . ALA A 1 76 ? 5.539 -11.531 -21.969 1 96.12 76 ALA A N 1
ATOM 578 C CA . ALA A 1 76 ? 4.934 -10.375 -22.641 1 96.12 76 ALA A CA 1
ATOM 579 C C . ALA A 1 76 ? 3.574 -10.047 -22.031 1 96.12 76 ALA A C 1
ATOM 581 O O . ALA A 1 76 ? 3.27 -8.875 -21.781 1 96.12 76 ALA A O 1
ATOM 582 N N . LYS A 1 77 ? 2.766 -11.023 -21.797 1 95.69 77 LYS A N 1
ATOM 583 C CA . LYS A 1 77 ? 1.428 -10.773 -21.281 1 95.69 77 LYS A CA 1
ATOM 584 C C . LYS A 1 77 ? 1.494 -10.164 -19.875 1 95.69 77 LYS A C 1
ATOM 586 O O . LYS A 1 77 ? 0.737 -9.25 -19.562 1 95.69 77 LYS A O 1
ATOM 591 N N . ARG A 1 78 ? 2.406 -10.633 -19.094 1 95.94 78 ARG A N 1
ATOM 592 C CA . ARG A 1 78 ? 2.541 -10.086 -17.734 1 95.94 78 ARG A CA 1
ATOM 593 C C . ARG A 1 78 ? 3.195 -8.711 -17.766 1 95.94 78 ARG A C 1
ATOM 595 O O . ARG A 1 78 ? 2.9 -7.863 -16.922 1 95.94 78 ARG A O 1
ATOM 602 N N . GLN A 1 79 ? 4.086 -8.523 -18.734 1 97.81 79 GLN A N 1
ATOM 603 C CA . GLN A 1 79 ? 4.637 -7.184 -18.906 1 97.81 79 GLN A CA 1
ATOM 604 C C . GLN A 1 79 ? 3.527 -6.164 -19.141 1 97.81 79 GLN A C 1
ATOM 606 O O . GLN A 1 79 ? 3.512 -5.098 -18.516 1 97.81 79 GLN A O 1
ATOM 611 N N . GLN A 1 80 ? 2.643 -6.512 -20 1 98.31 80 GLN A N 1
ATOM 612 C CA . GLN A 1 80 ? 1.55 -5.602 -20.328 1 98.31 80 GLN A CA 1
ATOM 613 C C . GLN A 1 80 ? 0.688 -5.309 -19.109 1 98.31 80 GLN A C 1
ATOM 615 O O . GLN A 1 80 ? 0.321 -4.156 -18.859 1 98.31 80 GLN A O 1
ATOM 620 N N . ARG A 1 81 ? 0.402 -6.309 -18.375 1 98.38 81 ARG A N 1
ATOM 621 C CA . ARG A 1 81 ? -0.42 -6.133 -17.172 1 98.38 81 ARG A CA 1
ATOM 622 C C . ARG A 1 81 ? 0.29 -5.262 -16.141 1 98.38 81 ARG A C 1
ATOM 624 O O . ARG A 1 81 ? -0.332 -4.402 -15.516 1 98.38 81 ARG A O 1
ATOM 631 N N . LEU A 1 82 ? 1.592 -5.504 -15.961 1 98.5 82 LEU A N 1
ATOM 632 C CA . LEU A 1 82 ? 2.354 -4.703 -15.008 1 98.5 82 LEU A CA 1
ATOM 633 C C . LEU A 1 82 ? 2.426 -3.246 -15.461 1 98.5 82 LEU A C 1
ATOM 635 O O . LEU A 1 82 ? 2.377 -2.334 -14.633 1 98.5 82 LEU A O 1
ATOM 639 N N . GLN A 1 83 ? 2.592 -3.031 -16.766 1 98.81 83 GLN A N 1
ATOM 640 C CA . GLN A 1 83 ? 2.627 -1.668 -17.281 1 98.81 83 GLN A CA 1
ATOM 641 C C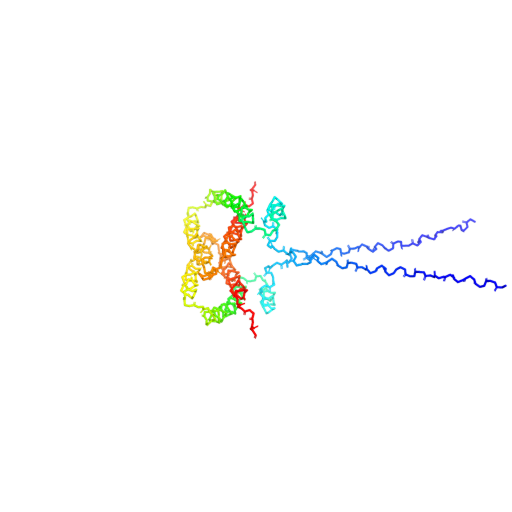 . GLN A 1 83 ? 1.328 -0.928 -16.969 1 98.81 83 GLN A C 1
ATOM 643 O O . GLN A 1 83 ? 1.353 0.228 -16.547 1 98.81 83 GLN A O 1
ATOM 648 N N . VAL A 1 84 ? 0.217 -1.595 -17.172 1 98.81 84 VAL A N 1
ATOM 649 C CA . VAL A 1 84 ? -1.086 -1.008 -16.891 1 98.81 84 VAL A CA 1
ATOM 650 C C . VAL A 1 84 ? -1.193 -0.702 -15.391 1 98.81 84 VAL A C 1
ATOM 652 O O . VAL A 1 84 ? -1.585 0.401 -15.008 1 98.81 84 VAL A O 1
ATOM 655 N N . ALA A 1 85 ? -0.759 -1.628 -14.555 1 98.88 85 ALA A N 1
ATOM 656 C CA . ALA A 1 85 ? -0.806 -1.45 -13.102 1 98.88 85 ALA A CA 1
ATOM 657 C C . ALA A 1 85 ? 0.062 -0.274 -12.664 1 98.88 85 ALA A C 1
ATOM 659 O O . ALA A 1 85 ? -0.341 0.52 -11.812 1 98.88 85 ALA A O 1
ATOM 660 N N . GLN A 1 86 ? 1.247 -0.167 -13.273 1 98.88 86 GLN A N 1
ATOM 661 C CA . GLN A 1 86 ? 2.189 0.871 -12.867 1 98.88 86 GLN A CA 1
ATOM 662 C C . GLN A 1 86 ? 1.662 2.26 -13.219 1 98.88 86 GLN A C 1
ATOM 664 O O . GLN A 1 86 ? 1.8 3.197 -12.43 1 98.88 86 GLN A O 1
ATOM 669 N N . ARG A 1 87 ? 1.084 2.359 -14.344 1 98.88 87 ARG A N 1
ATOM 670 C CA . ARG A 1 87 ? 0.512 3.635 -14.766 1 98.88 87 ARG A CA 1
ATOM 671 C C . ARG A 1 87 ? -0.646 4.039 -13.859 1 98.88 87 ARG A C 1
ATOM 673 O O . ARG A 1 87 ? -0.766 5.203 -13.477 1 98.88 87 ARG A O 1
ATOM 680 N N . LEU A 1 88 ? -1.506 3.113 -13.57 1 98.94 88 LEU A N 1
ATOM 681 C CA . LEU A 1 88 ? -2.615 3.383 -12.664 1 98.94 88 LEU A CA 1
ATOM 682 C C . LEU A 1 88 ? -2.107 3.715 -11.266 1 98.94 88 LEU A C 1
ATOM 684 O O . LEU A 1 88 ? -2.689 4.551 -10.57 1 98.94 88 LEU A O 1
ATOM 688 N N . TRP A 1 89 ? -1.001 3.059 -10.844 1 98.88 89 TRP A N 1
ATOM 689 C CA . TRP A 1 89 ? -0.401 3.338 -9.547 1 98.88 89 TRP A CA 1
ATOM 690 C C . TRP A 1 89 ? 0.046 4.793 -9.453 1 98.88 89 TRP A C 1
ATOM 692 O O . TRP A 1 89 ? -0.174 5.453 -8.438 1 98.88 89 TRP A O 1
ATOM 702 N N . LEU A 1 90 ? 0.667 5.285 -10.523 1 98.94 90 LEU A N 1
ATOM 703 C CA . LEU A 1 90 ? 1.144 6.664 -10.531 1 98.94 90 LEU A CA 1
ATOM 704 C C . LEU A 1 90 ? -0.012 7.641 -10.336 1 98.94 90 LEU A C 1
ATOM 706 O O . LEU A 1 90 ? 0.1 8.594 -9.562 1 98.94 90 LEU A O 1
ATOM 710 N N . LYS A 1 91 ? -1.109 7.398 -11.031 1 98.94 91 LYS A N 1
ATOM 711 C CA . LYS A 1 91 ? -2.287 8.25 -10.914 1 98.94 91 LYS A CA 1
ATOM 712 C C . LYS A 1 91 ? -2.902 8.156 -9.516 1 98.94 91 LYS A C 1
ATOM 714 O O . LYS A 1 91 ? -3.293 9.164 -8.938 1 98.94 91 LYS A O 1
ATOM 719 N N . TYR A 1 92 ? -2.945 6.945 -9 1 98.94 92 TYR A N 1
ATOM 720 C CA . TYR A 1 92 ? -3.49 6.711 -7.664 1 98.94 92 TYR A CA 1
ATOM 721 C C . TYR A 1 92 ? -2.643 7.395 -6.602 1 98.94 92 TYR A C 1
ATOM 723 O O . TYR A 1 92 ? -3.172 8.047 -5.699 1 98.94 92 TYR A O 1
ATOM 731 N N . ARG A 1 93 ? -1.347 7.234 -6.688 1 98.88 93 ARG A N 1
ATOM 732 C CA . ARG A 1 93 ? -0.46 7.848 -5.703 1 98.88 93 ARG A CA 1
ATOM 733 C C . ARG A 1 93 ? -0.667 9.359 -5.645 1 98.88 93 ARG A C 1
ATOM 735 O O . ARG A 1 93 ? -0.796 9.93 -4.559 1 98.88 93 ARG A O 1
ATOM 742 N N . ALA A 1 94 ? -0.705 9.961 -6.867 1 98.75 94 ALA A N 1
ATOM 743 C CA . ALA A 1 94 ? -0.875 11.406 -6.918 1 98.75 94 ALA A CA 1
ATOM 744 C C . ALA A 1 94 ? -2.205 11.828 -6.297 1 98.75 94 ALA A C 1
ATOM 746 O O . ALA A 1 94 ? -2.254 12.742 -5.477 1 98.75 94 ALA A O 1
ATOM 747 N N . ALA A 1 95 ? -3.275 11.148 -6.66 1 98.75 95 ALA A N 1
ATOM 748 C CA . ALA A 1 95 ? -4.602 11.484 -6.148 1 98.75 95 ALA A CA 1
ATOM 749 C C . ALA A 1 95 ? -4.699 11.219 -4.648 1 98.75 95 ALA A C 1
ATOM 751 O O . ALA A 1 95 ? -5.277 12.016 -3.908 1 98.75 95 ALA A O 1
ATOM 752 N N . ASN A 1 96 ? -4.164 10.125 -4.234 1 98.69 96 ASN A N 1
ATOM 753 C CA . ASN A 1 96 ? -4.258 9.742 -2.83 1 98.69 96 ASN A CA 1
ATOM 754 C C . ASN A 1 96 ? -3.51 10.719 -1.93 1 98.69 96 ASN A C 1
ATOM 756 O O . ASN A 1 96 ? -4.027 11.133 -0.889 1 98.69 96 ASN A O 1
ATOM 760 N N . CYS A 1 97 ? -2.303 11.078 -2.334 1 98.56 97 CYS A N 1
ATOM 761 C CA . CYS A 1 97 ? -1.531 11.984 -1.496 1 98.56 97 CYS A CA 1
ATOM 762 C C . CYS A 1 97 ? -2.148 13.383 -1.494 1 98.56 97 CYS A C 1
ATOM 764 O O . CYS A 1 97 ? -2.084 14.086 -0.489 1 98.56 97 CYS A O 1
ATOM 766 N N . SER A 1 98 ? -2.787 13.766 -2.59 1 97.62 98 SER A N 1
ATOM 767 C CA . SER A 1 98 ? -3.533 15.016 -2.613 1 97.62 98 SER A CA 1
ATOM 768 C C . SER A 1 98 ? -4.684 15 -1.613 1 97.62 98 SER A C 1
ATOM 770 O O . SER A 1 98 ? -5.012 16.016 -1.012 1 97.62 98 SER A O 1
ATOM 772 N N . ALA A 1 99 ? -5.262 13.867 -1.381 1 97.69 99 ALA A N 1
ATOM 773 C CA . ALA A 1 99 ? -6.41 13.734 -0.49 1 97.69 99 ALA A CA 1
ATOM 774 C C . ALA A 1 99 ? -5.992 13.883 0.97 1 97.69 99 ALA A C 1
ATOM 776 O O . ALA A 1 99 ? -6.828 14.141 1.838 1 97.69 99 ALA A O 1
ATOM 777 N N . TYR A 1 100 ? -4.738 13.672 1.241 1 96.81 100 TYR A N 1
ATOM 778 C CA . TYR A 1 100 ? -4.23 13.82 2.6 1 96.81 100 TYR A CA 1
ATOM 779 C C . TYR A 1 100 ? -4.145 15.289 2.992 1 96.81 100 TYR A C 1
ATOM 781 O O . TYR A 1 100 ? -4.18 15.625 4.18 1 96.81 100 TYR A O 1
ATOM 789 N N . VAL A 1 101 ? -4 16.156 1.99 1 96.44 101 VAL A N 1
ATOM 790 C CA . VAL A 1 101 ? -3.635 17.547 2.221 1 96.44 101 VAL A CA 1
ATOM 791 C C . VAL A 1 101 ? -4.887 18.359 2.516 1 96.44 101 VAL A C 1
ATOM 793 O O . VAL A 1 101 ? -5.871 18.297 1.774 1 96.44 101 VAL A O 1
ATOM 796 N N . ASP A 1 102 ? -4.789 19.062 3.598 1 93.75 102 ASP A N 1
ATOM 797 C CA . ASP A 1 102 ? -5.801 20.078 3.859 1 93.75 102 ASP A CA 1
ATOM 798 C C . ASP A 1 102 ? -5.574 21.312 2.994 1 93.75 102 ASP A C 1
ATOM 800 O O . ASP A 1 102 ? -4.57 22.016 3.15 1 93.75 102 ASP A O 1
ATOM 804 N N . PRO A 1 103 ? -6.562 21.516 2.104 1 92.69 103 PRO A N 1
ATOM 805 C CA . PRO A 1 103 ? -6.352 22.656 1.22 1 92.69 103 PRO A CA 1
ATOM 806 C C . PRO A 1 103 ? -6.285 23.984 1.978 1 92.69 103 PRO A C 1
ATOM 808 O O . PRO A 1 103 ? -5.738 24.969 1.467 1 92.69 103 PRO A O 1
ATOM 811 N N . ASP A 1 104 ? -6.805 24.094 3.176 1 92.06 104 ASP A N 1
ATOM 812 C CA . ASP A 1 104 ? -6.82 25.312 3.977 1 92.06 104 ASP A CA 1
ATOM 813 C C . ASP A 1 104 ? -5.73 25.281 5.047 1 92.06 104 ASP A C 1
ATOM 815 O O . ASP A 1 104 ? -5.719 26.109 5.953 1 92.06 104 ASP A O 1
ATOM 819 N N . GLY A 1 105 ? -4.906 24.281 4.953 1 92.88 105 GLY A N 1
ATOM 820 C CA . GLY A 1 105 ? -3.846 24.141 5.938 1 92.88 105 GLY A CA 1
ATOM 821 C C . GLY A 1 105 ? -2.635 25 5.637 1 92.88 105 GLY A C 1
ATOM 822 O O . GLY A 1 105 ? -2.625 25.75 4.66 1 92.88 105 GLY A O 1
ATOM 823 N N . GLY A 1 106 ? -1.694 25.047 6.48 1 92.75 106 GLY A N 1
ATOM 824 C CA . GLY A 1 106 ? -0.491 25.844 6.352 1 92.75 106 GLY A CA 1
ATOM 825 C C . GLY A 1 106 ? 0.677 25.094 5.754 1 92.75 106 GLY A C 1
ATOM 826 O O . GLY A 1 106 ? 0.482 24.141 4.996 1 92.75 106 GLY A O 1
ATOM 827 N N . SER A 1 107 ? 1.85 25.438 5.977 1 91.88 107 SER A N 1
ATOM 828 C CA . SER A 1 107 ? 3.094 24.922 5.426 1 91.88 107 SER A CA 1
ATOM 829 C C . SER A 1 107 ? 3.297 23.453 5.809 1 91.88 107 SER A C 1
ATOM 831 O O . SER A 1 107 ? 3.965 22.703 5.09 1 91.88 107 SER A O 1
ATOM 833 N N . ALA A 1 108 ? 2.707 23.094 6.879 1 93.94 108 ALA A N 1
ATOM 834 C CA . ALA A 1 108 ? 2.865 21.719 7.332 1 93.94 108 ALA A CA 1
ATOM 835 C C . ALA A 1 108 ? 2.242 20.734 6.34 1 93.94 108 ALA A C 1
ATOM 837 O O . ALA A 1 108 ? 2.598 19.562 6.32 1 93.94 108 ALA A O 1
ATOM 838 N N . GLU A 1 109 ? 1.321 21.266 5.441 1 96.31 109 GLU A N 1
ATOM 839 C CA . GLU A 1 109 ? 0.635 20.406 4.484 1 96.31 109 GLU A CA 1
ATOM 840 C C . GLU A 1 109 ? 1.595 19.891 3.416 1 96.31 109 GLU A C 1
ATOM 842 O O . GLU A 1 109 ? 1.396 18.812 2.863 1 96.31 109 GLU A O 1
ATOM 847 N N . SER A 1 110 ? 2.641 20.688 3.16 1 97 110 SER A N 1
ATOM 848 C CA . SER A 1 110 ? 3.656 20.219 2.221 1 97 110 SER A CA 1
ATOM 849 C C . SER A 1 110 ? 4.387 19 2.756 1 97 110 SER A C 1
ATOM 851 O O . SER A 1 110 ? 4.762 18.109 1.991 1 97 110 SER A O 1
ATOM 853 N N . LEU A 1 111 ? 4.594 18.984 4.051 1 97.94 111 LEU A N 1
ATOM 854 C CA . LEU A 1 111 ? 5.234 17.828 4.672 1 97.94 111 LEU A CA 1
ATOM 855 C C . LEU A 1 111 ? 4.34 16.594 4.578 1 97.94 111 LEU A C 1
ATOM 857 O O . LEU A 1 111 ? 4.828 15.484 4.34 1 97.94 111 LEU A O 1
ATOM 861 N N . VAL A 1 112 ? 3.055 16.75 4.715 1 97.38 112 VAL A N 1
ATOM 862 C CA . VAL A 1 112 ? 2.084 15.656 4.641 1 97.38 112 VAL A CA 1
ATOM 863 C C . VAL A 1 112 ? 2.121 15.023 3.254 1 97.38 112 VAL A C 1
ATOM 865 O O . VAL A 1 112 ? 2.229 13.805 3.125 1 97.38 112 VAL A O 1
ATOM 868 N N . ALA A 1 113 ? 2.053 15.859 2.25 1 97.62 113 ALA A N 1
ATOM 869 C CA . ALA A 1 113 ? 2.078 15.367 0.873 1 97.62 113 ALA A CA 1
ATOM 870 C C . ALA A 1 113 ? 3.393 14.656 0.569 1 97.62 113 ALA A C 1
ATOM 872 O O . ALA A 1 113 ? 3.393 13.562 0.004 1 97.62 113 ALA A O 1
ATOM 873 N N . ALA A 1 114 ? 4.465 15.305 0.963 1 98.25 114 ALA A N 1
ATOM 874 C CA . ALA A 1 114 ? 5.781 14.742 0.671 1 98.25 114 ALA A CA 1
ATOM 875 C C . ALA A 1 114 ? 5.977 13.398 1.368 1 98.25 114 ALA A C 1
ATOM 877 O O . ALA A 1 114 ? 6.535 12.469 0.787 1 98.25 114 ALA A O 1
ATOM 878 N N . ASP A 1 115 ? 5.547 13.305 2.559 1 97.88 115 ASP A N 1
ATOM 879 C CA . ASP A 1 115 ? 5.656 12.062 3.312 1 97.88 115 ASP A CA 1
ATOM 880 C C . ASP A 1 115 ? 4.844 10.945 2.654 1 97.88 115 ASP A C 1
ATOM 882 O O . ASP A 1 115 ? 5.312 9.812 2.543 1 97.88 115 ASP A O 1
ATOM 886 N N . CYS A 1 116 ? 3.658 11.25 2.314 1 98.19 116 CYS A N 1
ATOM 887 C CA . CYS A 1 116 ? 2.805 10.281 1.627 1 98.19 116 CYS A CA 1
ATOM 888 C C . CYS A 1 116 ? 3.467 9.781 0.349 1 98.19 116 CYS A C 1
ATOM 890 O O . CYS A 1 116 ? 3.475 8.578 0.078 1 98.19 116 CYS A O 1
ATOM 892 N N . GLU A 1 117 ? 4.004 10.727 -0.44 1 98.62 117 GLU A N 1
ATOM 893 C CA . GLU A 1 117 ? 4.656 10.352 -1.69 1 98.62 117 GLU A CA 1
ATOM 894 C C . GLU A 1 117 ? 5.859 9.453 -1.437 1 98.62 117 GLU A C 1
ATOM 896 O O . GLU A 1 117 ? 6.062 8.461 -2.143 1 98.62 117 GLU A O 1
ATOM 901 N N . LEU A 1 118 ? 6.594 9.805 -0.477 1 98.69 118 LEU A N 1
ATOM 902 C CA . LEU A 1 118 ? 7.766 9.008 -0.142 1 98.69 118 LEU A CA 1
ATOM 903 C C . LEU A 1 118 ? 7.363 7.613 0.314 1 98.69 118 LEU A C 1
ATOM 905 O O . LEU A 1 118 ? 7.887 6.613 -0.187 1 98.69 118 LEU A O 1
ATOM 909 N N . ALA A 1 119 ? 6.438 7.523 1.231 1 97.94 119 ALA A N 1
ATOM 910 C CA . ALA A 1 119 ? 6.004 6.238 1.772 1 97.94 119 ALA A CA 1
ATOM 911 C C . ALA A 1 119 ? 5.414 5.352 0.677 1 97.94 119 ALA A C 1
ATOM 913 O O . ALA A 1 119 ? 5.711 4.156 0.61 1 97.94 119 ALA A O 1
ATOM 914 N N . SER A 1 120 ? 4.598 5.945 -0.14 1 98.5 120 SER A N 1
ATOM 915 C CA . SER A 1 120 ? 3.982 5.199 -1.232 1 98.5 120 SER A CA 1
ATOM 916 C C . SER A 1 120 ? 5.035 4.672 -2.203 1 98.5 120 SER A C 1
ATOM 918 O O . SER A 1 120 ? 4.957 3.525 -2.648 1 98.5 120 SER A O 1
ATOM 920 N N . THR A 1 121 ? 5.996 5.504 -2.52 1 98.69 121 THR A N 1
ATOM 921 C CA . THR A 1 121 ? 7.047 5.121 -3.455 1 98.69 121 THR A CA 1
ATOM 922 C C . THR A 1 121 ? 7.898 3.994 -2.877 1 98.69 121 THR A C 1
ATOM 924 O O . THR A 1 121 ? 8.203 3.02 -3.57 1 98.69 121 THR A O 1
ATOM 927 N N . ALA A 1 122 ? 8.234 4.125 -1.65 1 98.25 122 ALA A N 1
ATOM 928 C CA . ALA A 1 122 ? 9.031 3.098 -0.988 1 98.25 122 ALA A CA 1
ATOM 929 C C . ALA A 1 122 ? 8.273 1.773 -0.921 1 98.25 122 ALA A C 1
ATOM 931 O O . ALA A 1 122 ? 8.852 0.71 -1.167 1 98.25 122 ALA A O 1
ATOM 932 N N . ALA A 1 123 ? 7.043 1.853 -0.582 1 97.56 123 ALA A N 1
ATOM 933 C CA . ALA A 1 123 ? 6.223 0.648 -0.491 1 97.56 123 ALA A CA 1
ATOM 934 C C . ALA A 1 123 ? 6.098 -0.036 -1.85 1 97.56 123 ALA A C 1
ATOM 936 O O . ALA A 1 123 ? 6.148 -1.265 -1.939 1 97.56 123 ALA A O 1
ATOM 937 N N . ARG A 1 124 ? 5.945 0.742 -2.887 1 98.5 124 ARG A N 1
ATOM 938 C CA . ARG A 1 124 ? 5.836 0.18 -4.23 1 98.5 124 ARG A CA 1
ATOM 939 C C . ARG A 1 124 ? 7.148 -0.473 -4.66 1 98.5 124 ARG A C 1
ATOM 941 O O . ARG A 1 124 ? 7.145 -1.556 -5.246 1 98.5 124 ARG A O 1
ATOM 948 N N . ALA A 1 125 ? 8.242 0.205 -4.402 1 97.69 125 ALA A N 1
ATOM 949 C CA . ALA A 1 125 ? 9.539 -0.385 -4.711 1 97.69 125 ALA A CA 1
ATOM 950 C C . ALA A 1 125 ? 9.711 -1.733 -4.016 1 97.69 125 ALA A C 1
ATOM 952 O O . ALA A 1 125 ? 10.156 -2.705 -4.633 1 97.69 125 ALA A O 1
ATOM 953 N N . ALA A 1 126 ? 9.336 -1.772 -2.779 1 96.44 126 ALA A N 1
ATOM 954 C CA . ALA A 1 126 ? 9.445 -3.006 -2.006 1 96.44 126 ALA A CA 1
ATOM 955 C C . ALA A 1 126 ? 8.539 -4.094 -2.582 1 96.44 126 ALA A C 1
ATOM 957 O O . ALA A 1 126 ? 8.945 -5.258 -2.68 1 96.44 126 ALA A O 1
ATOM 958 N N . GLU A 1 127 ? 7.375 -3.729 -2.896 1 97.31 127 GLU A N 1
ATOM 959 C CA . GLU A 1 127 ? 6.441 -4.684 -3.482 1 97.31 127 GLU A CA 1
ATOM 960 C C . GLU A 1 127 ? 7.008 -5.297 -4.758 1 97.31 127 GLU A C 1
ATOM 962 O O . GLU A 1 127 ? 7.023 -6.523 -4.914 1 97.31 127 GLU A O 1
ATOM 967 N N . LEU A 1 128 ? 7.488 -4.488 -5.668 1 97.81 128 LEU A N 1
ATOM 968 C CA . LEU A 1 128 ? 7.996 -4.984 -6.945 1 97.81 128 LEU A CA 1
ATOM 969 C C . LEU A 1 128 ? 9.258 -5.816 -6.742 1 97.81 128 LEU A C 1
ATOM 971 O O . LEU A 1 128 ? 9.492 -6.777 -7.48 1 97.81 128 LEU A O 1
ATOM 975 N N . SER A 1 129 ? 10.062 -5.422 -5.773 1 95.31 129 SER A N 1
ATOM 976 C CA . SER A 1 129 ? 11.258 -6.207 -5.469 1 95.31 129 SER A CA 1
ATOM 977 C C . SER A 1 129 ? 10.891 -7.629 -5.055 1 95.31 129 SER A C 1
ATOM 979 O O . SER A 1 129 ? 11.594 -8.578 -5.398 1 95.31 129 SER A O 1
ATOM 981 N N . ARG A 1 130 ? 9.82 -7.758 -4.328 1 93.69 130 ARG A N 1
ATOM 982 C CA . ARG A 1 130 ? 9.383 -9.07 -3.863 1 93.69 130 ARG A CA 1
ATOM 983 C C . ARG A 1 130 ? 8.867 -9.922 -5.02 1 93.69 130 ARG A C 1
ATOM 985 O O . ARG A 1 130 ? 8.781 -11.141 -4.91 1 93.69 130 ARG A O 1
ATOM 992 N N . LEU A 1 131 ? 8.492 -9.359 -6.137 1 93.56 131 LEU A N 1
ATOM 993 C CA . LEU A 1 131 ? 7.965 -10.07 -7.297 1 93.56 131 LEU A CA 1
ATOM 994 C C . LEU A 1 131 ? 9.094 -10.523 -8.219 1 93.56 131 LEU A C 1
ATOM 996 O O . LEU A 1 131 ? 8.859 -11.266 -9.172 1 93.56 131 LEU A O 1
ATOM 1000 N N . GLN A 1 132 ? 10.25 -10.016 -7.863 1 87.56 132 GLN A N 1
ATOM 1001 C CA . GLN A 1 132 ? 11.375 -10.406 -8.703 1 87.56 132 GLN A CA 1
ATOM 1002 C C . GLN A 1 132 ? 11.75 -11.867 -8.484 1 87.56 132 GLN A C 1
ATOM 1004 O O . GLN A 1 132 ? 11.82 -12.328 -7.34 1 87.56 132 GLN A O 1
ATOM 1009 N N . PRO A 1 133 ? 11.766 -12.531 -9.625 1 76.19 133 PRO A N 1
ATOM 1010 C CA . PRO A 1 133 ? 12.203 -13.922 -9.477 1 76.19 133 PRO A CA 1
ATOM 1011 C C . PRO A 1 133 ? 13.594 -14.031 -8.844 1 76.19 133 PRO A C 1
ATOM 1013 O O . PRO A 1 133 ? 14.43 -13.148 -9.031 1 76.19 133 PRO A O 1
ATOM 1016 N N . SER A 1 134 ? 13.688 -14.93 -7.75 1 62.75 134 SER A N 1
ATOM 1017 C CA . SER A 1 134 ? 15.008 -15.211 -7.191 1 62.75 134 SER A CA 1
ATOM 1018 C C . SER A 1 134 ? 16.016 -15.555 -8.281 1 62.75 134 SER A C 1
ATOM 1020 O O . SER A 1 134 ? 15.672 -16.219 -9.266 1 62.75 134 SER A O 1
ATOM 1022 N N . PRO A 1 135 ? 17.188 -14.633 -8.203 1 54.75 135 PRO A N 1
ATOM 10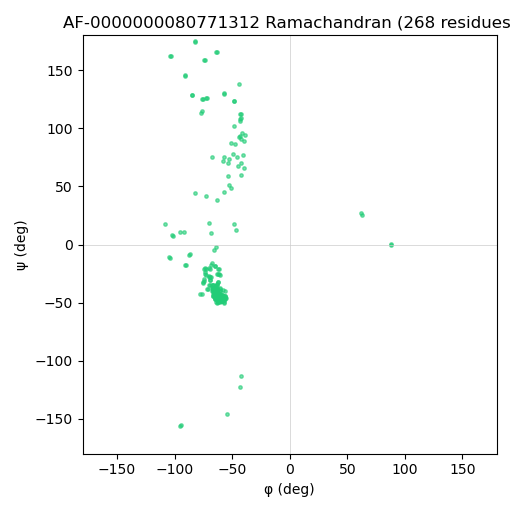23 C CA . PRO A 1 135 ? 18.188 -14.992 -9.211 1 54.75 135 PRO A CA 1
ATOM 1024 C C . PRO A 1 135 ? 18.422 -16.5 -9.297 1 54.75 135 PRO A C 1
ATOM 1026 O O . PRO A 1 135 ? 18.344 -17.203 -8.289 1 54.75 135 PRO A O 1
ATOM 1029 N N . ARG A 1 136 ? 18.031 -17.156 -10.422 1 42.28 136 ARG A N 1
ATOM 1030 C CA . ARG A 1 136 ? 18.531 -18.516 -10.602 1 42.28 136 ARG A CA 1
ATOM 1031 C C . ARG A 1 136 ? 20.031 -18.578 -10.383 1 42.28 136 ARG A C 1
ATOM 1033 O O . ARG A 1 136 ? 20.75 -17.594 -10.625 1 42.28 136 ARG A O 1
ATOM 1040 N N . MET B 1 1 ? 41.031 -40.812 48.812 1 29.81 1 MET B N 1
ATOM 1041 C CA . MET B 1 1 ? 41.031 -40.656 47.344 1 29.81 1 MET B CA 1
ATOM 1042 C C . MET B 1 1 ? 39.656 -40.219 46.875 1 29.81 1 MET B C 1
ATOM 1044 O O . MET B 1 1 ? 39.375 -40.219 45.656 1 29.81 1 MET B O 1
ATOM 1048 N N . ILE B 1 2 ? 38.625 -40 47.812 1 38.47 2 ILE B N 1
ATOM 1049 C CA . ILE B 1 2 ? 37.219 -39.812 47.438 1 38.47 2 ILE B CA 1
ATOM 1050 C C . ILE B 1 2 ? 36.969 -38.375 47.031 1 38.47 2 ILE B C 1
ATOM 1052 O O . ILE B 1 2 ? 36.812 -37.5 47.906 1 38.47 2 ILE B O 1
ATOM 1056 N N . ARG B 1 3 ? 37.969 -37.781 46.156 1 30.98 3 ARG B N 1
ATOM 1057 C CA . ARG B 1 3 ? 37.781 -36.375 45.906 1 30.98 3 ARG B CA 1
ATOM 1058 C C . ARG B 1 3 ? 36.375 -36.094 45.375 1 30.98 3 ARG B C 1
ATOM 1060 O O . ARG B 1 3 ? 35.656 -37.031 45 1 30.98 3 ARG B O 1
ATOM 1067 N N . SER B 1 4 ? 36.156 -35.094 44.469 1 36.31 4 SER B N 1
ATOM 1068 C CA . SER B 1 4 ? 35.562 -33.812 44.094 1 36.31 4 SER B CA 1
ATOM 1069 C C . SER B 1 4 ? 34.406 -33.969 43.094 1 36.31 4 SER B C 1
ATOM 1071 O O . SER B 1 4 ? 33.969 -33 42.5 1 36.31 4 SER B O 1
ATOM 1073 N N . ALA B 1 5 ? 33.75 -35.156 42.875 1 36.94 5 ALA B N 1
ATOM 1074 C CA . ALA B 1 5 ? 33.125 -35.062 41.562 1 36.94 5 ALA B CA 1
ATOM 1075 C C . ALA B 1 5 ? 31.938 -34.125 41.594 1 36.94 5 ALA B C 1
ATOM 1077 O O . ALA B 1 5 ? 30.844 -34.5 42.031 1 36.94 5 ALA B O 1
ATOM 1078 N N . LEU B 1 6 ? 31.969 -32.938 42.281 1 37.06 6 LEU B N 1
ATOM 1079 C CA . LEU B 1 6 ? 30.797 -32.062 42.25 1 37.06 6 LEU B CA 1
ATOM 1080 C C . LEU B 1 6 ? 30.453 -31.703 40.812 1 37.06 6 LEU B C 1
ATOM 1082 O O . LEU B 1 6 ? 31.078 -30.828 40.219 1 37.06 6 LEU B O 1
ATOM 1086 N N . ARG B 1 7 ? 30.438 -32.688 39.875 1 38.25 7 ARG B N 1
ATOM 1087 C CA . ARG B 1 7 ? 30.188 -32.188 38.531 1 38.25 7 ARG B CA 1
ATOM 1088 C C . ARG B 1 7 ? 28.812 -31.547 38.438 1 38.25 7 ARG B C 1
ATOM 1090 O O . ARG B 1 7 ? 27.797 -32.25 38.438 1 38.25 7 ARG B O 1
ATOM 1097 N N . LEU B 1 8 ? 28.266 -30.797 39.438 1 36 8 LEU B N 1
ATOM 1098 C CA . LEU B 1 8 ? 26.906 -30.375 39.125 1 36 8 LEU B CA 1
ATOM 1099 C C . LEU B 1 8 ? 26.812 -29.875 37.688 1 36 8 LEU B C 1
ATOM 1101 O O . LEU B 1 8 ? 27.734 -29.25 37.156 1 36 8 LEU B O 1
ATOM 1105 N N . SER B 1 9 ? 25.672 -30.25 36.906 1 36.41 9 SER B N 1
ATOM 1106 C CA . SER B 1 9 ? 24.922 -30.188 35.656 1 36.41 9 SER B CA 1
ATOM 1107 C C . SER B 1 9 ? 24.578 -28.734 35.281 1 36.41 9 SER B C 1
ATOM 1109 O O . SER B 1 9 ? 23.906 -28.047 36.031 1 36.41 9 SER B O 1
ATOM 1111 N N . ALA B 1 10 ? 25.609 -28 34.781 1 38.19 10 ALA B N 1
ATOM 1112 C CA . ALA B 1 10 ? 25.312 -26.703 34.188 1 38.19 10 ALA B CA 1
ATOM 1113 C C . ALA B 1 10 ? 24.109 -26.797 33.25 1 38.19 10 ALA B C 1
ATOM 1115 O O . ALA B 1 10 ? 24.172 -27.5 32.219 1 38.19 10 ALA B O 1
ATOM 1116 N N . LEU B 1 11 ? 22.828 -26.891 33.844 1 38.12 11 LEU B N 1
ATOM 1117 C CA . LEU B 1 11 ? 21.609 -26.719 33.062 1 38.12 11 LEU B CA 1
ATOM 1118 C C . LEU B 1 11 ? 21.766 -25.609 32.031 1 38.12 11 LEU B C 1
ATOM 1120 O O . LEU B 1 11 ? 22.047 -24.469 32.375 1 38.12 11 LEU B O 1
ATOM 1124 N N . LEU B 1 12 ? 22.156 -26 30.766 1 37.72 12 LEU B N 1
ATOM 1125 C CA . LEU B 1 12 ? 22.109 -25.281 29.5 1 37.72 12 LEU B CA 1
ATOM 1126 C C . LEU B 1 12 ? 20.797 -24.531 29.344 1 37.72 12 LEU B C 1
ATOM 1128 O O . LEU B 1 12 ? 19.75 -25.141 29.125 1 37.72 12 LEU B O 1
ATOM 1132 N N . LEU B 1 13 ? 20.453 -23.578 30.25 1 40.56 13 LEU B N 1
ATOM 1133 C CA . LEU B 1 13 ? 19.312 -22.719 29.953 1 40.56 13 LEU B CA 1
ATOM 1134 C C . LEU B 1 13 ? 19.438 -22.109 28.562 1 40.56 13 LEU B C 1
ATOM 1136 O O . LEU B 1 13 ? 20.188 -21.156 28.359 1 40.56 13 LEU B O 1
ATOM 1140 N N . LEU B 1 14 ? 19.75 -22.906 27.469 1 41.31 14 LEU B N 1
ATOM 1141 C CA . LEU B 1 14 ? 19.672 -22.328 26.141 1 41.31 14 LEU B CA 1
ATOM 1142 C C . LEU B 1 14 ? 18.406 -21.484 25.984 1 41.31 14 LEU B C 1
ATOM 1144 O O . LEU B 1 14 ? 17.297 -21.969 26.234 1 41.31 14 LEU B O 1
ATOM 1148 N N . GLY B 1 15 ? 18.578 -20.156 25.984 1 38.44 15 GLY B N 1
ATOM 1149 C CA . GLY B 1 15 ? 17.75 -19.031 25.578 1 38.44 15 GLY B CA 1
ATOM 1150 C C . GLY B 1 15 ? 16.984 -19.281 24.297 1 38.44 15 GLY B C 1
ATOM 1151 O O . GLY B 1 15 ? 17.578 -19.5 23.25 1 38.44 15 GLY B O 1
ATOM 1152 N N . LEU B 1 16 ? 15.883 -20.062 24.344 1 42.06 16 LEU B N 1
ATOM 1153 C CA . LEU B 1 16 ? 14.883 -20.047 23.281 1 42.06 16 LEU B CA 1
ATOM 1154 C C . LEU B 1 16 ? 14.648 -18.625 22.781 1 42.06 16 LEU B C 1
ATOM 1156 O O . LEU B 1 16 ? 13.984 -17.828 23.453 1 42.06 16 LEU B O 1
ATOM 1160 N N . LEU B 1 17 ? 15.656 -17.984 22.156 1 39.91 17 LEU B N 1
ATOM 1161 C CA . LEU B 1 17 ? 15.453 -16.766 21.406 1 39.91 17 LEU B CA 1
ATOM 1162 C C . LEU B 1 17 ? 14.195 -16.859 20.531 1 39.91 17 LEU B C 1
ATOM 1164 O O . LEU B 1 17 ? 14 -17.844 19.828 1 39.91 17 LEU B O 1
ATOM 1168 N N . SER B 1 18 ? 13.078 -16.156 20.859 1 38.19 18 SER B N 1
ATOM 1169 C CA . SER B 1 18 ? 11.812 -15.82 20.219 1 38.19 18 SER B CA 1
ATOM 1170 C C . SER B 1 18 ? 12.016 -15.43 18.75 1 38.19 18 SER B C 1
ATOM 1172 O O . SER B 1 18 ? 12.711 -14.461 18.453 1 38.19 18 SER B O 1
ATOM 1174 N N . PHE B 1 19 ? 11.953 -16.328 17.844 1 37.97 19 PHE B N 1
ATOM 1175 C CA . PHE B 1 19 ? 11.672 -16.172 16.422 1 37.97 19 PHE B CA 1
ATOM 1176 C C . PHE B 1 19 ? 10.469 -15.258 16.219 1 37.97 19 PHE B C 1
ATOM 1178 O O . PHE B 1 19 ? 9.555 -15.594 15.461 1 37.97 19 PHE B O 1
ATOM 1185 N N . ARG B 1 20 ? 9.93 -14.484 17.203 1 37.25 20 ARG B N 1
ATOM 1186 C CA . ARG B 1 20 ? 8.727 -13.703 16.906 1 37.25 20 ARG B CA 1
ATOM 1187 C C . ARG B 1 20 ? 9.016 -12.648 15.836 1 37.25 20 ARG B C 1
ATOM 1189 O O . ARG B 1 20 ? 8.164 -11.805 15.547 1 37.25 20 ARG B O 1
ATOM 1196 N N . ALA B 1 21 ? 10.188 -12.484 15.336 1 37.16 21 ALA B N 1
ATOM 1197 C CA . ALA B 1 21 ? 10.32 -11.188 14.68 1 37.16 21 ALA B CA 1
ATOM 1198 C C . ALA B 1 21 ? 9.586 -11.18 13.336 1 37.16 21 ALA B C 1
ATOM 1200 O O . ALA B 1 21 ? 9.305 -10.117 12.781 1 37.16 21 ALA B O 1
ATOM 1201 N N . PHE B 1 22 ? 9.484 -12.344 12.594 1 38.06 22 PHE B N 1
ATOM 1202 C CA . PHE B 1 22 ? 9.07 -12.203 11.203 1 38.06 22 PHE B CA 1
ATOM 1203 C C . PHE B 1 22 ? 7.586 -11.875 11.117 1 38.06 22 PHE B C 1
ATOM 1205 O O . PHE B 1 22 ? 7.055 -11.664 10.023 1 38.06 22 PHE B O 1
ATOM 1212 N N . ALA B 1 23 ? 6.77 -12.211 12.141 1 38.75 23 ALA B N 1
ATOM 1213 C CA . ALA B 1 23 ? 5.332 -12.008 12.016 1 38.75 23 ALA B CA 1
ATOM 1214 C C . ALA B 1 23 ? 4.988 -10.516 11.992 1 38.75 23 ALA B C 1
ATOM 1216 O O . ALA B 1 23 ? 4.215 -10.039 12.82 1 38.75 23 ALA B O 1
ATOM 1217 N N . CYS B 1 24 ? 5.77 -9.656 11.898 1 39.12 24 CYS B N 1
ATOM 1218 C CA . CYS B 1 24 ? 5.426 -8.258 12.148 1 39.12 24 CYS B CA 1
ATOM 1219 C C . CYS B 1 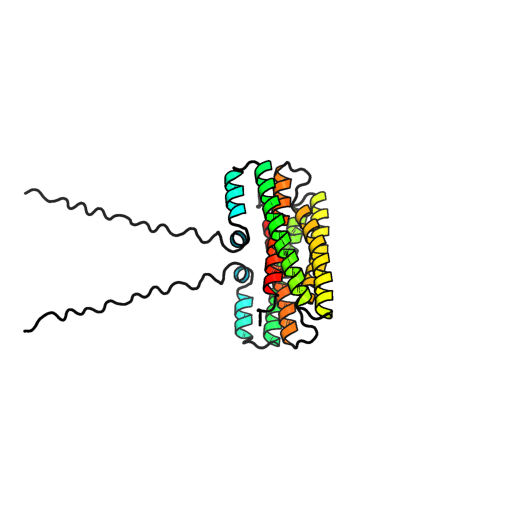24 ? 4.082 -7.91 11.523 1 39.12 24 CYS B C 1
ATOM 1221 O O . CYS B 1 24 ? 3.107 -7.668 12.242 1 39.12 24 CYS B O 1
ATOM 1223 N N . ALA B 1 25 ? 3.977 -6.941 10.367 1 44.06 25 ALA B N 1
ATOM 1224 C CA . ALA B 1 25 ? 2.947 -5.961 10.039 1 44.06 25 ALA B CA 1
ATOM 1225 C C . ALA B 1 25 ? 1.726 -6.633 9.414 1 44.06 25 ALA B C 1
ATOM 1227 O O . ALA B 1 25 ? 0.589 -6.23 9.68 1 44.06 25 ALA B O 1
ATOM 1228 N N . GLU B 1 26 ? 1.893 -7.641 8.445 1 48.38 26 GLU B N 1
ATOM 1229 C CA . GLU B 1 26 ? 0.787 -8.141 7.637 1 48.38 26 GLU B CA 1
ATOM 1230 C C . GLU B 1 26 ? -0.169 -8.992 8.477 1 48.38 26 GLU B C 1
ATOM 1232 O O . GLU B 1 26 ? -1.384 -8.953 8.266 1 48.38 26 GLU B O 1
ATOM 1237 N N . GLU B 1 27 ? 0.349 -9.836 9.453 1 51.06 27 GLU B N 1
ATOM 1238 C CA . GLU B 1 27 ? -0.451 -10.844 10.148 1 51.06 27 GLU B CA 1
ATOM 1239 C C . GLU B 1 27 ? -1.484 -10.188 11.055 1 51.06 27 GLU B C 1
ATOM 1241 O O . GLU B 1 27 ? -2.586 -10.719 11.234 1 51.06 27 GLU B O 1
ATOM 1246 N N . ALA B 1 28 ? -1.181 -8.867 11.32 1 61.59 28 ALA B N 1
ATOM 1247 C CA . ALA B 1 28 ? -2.023 -8.266 12.359 1 61.59 28 ALA B CA 1
ATOM 1248 C C . ALA B 1 28 ? -3.242 -7.582 11.742 1 61.59 28 ALA B C 1
ATOM 1250 O O . ALA B 1 28 ? -4.168 -7.199 12.461 1 61.59 28 ALA B O 1
ATOM 1251 N N . MET B 1 29 ? -3.369 -7.914 10.375 1 85.56 29 MET B N 1
ATOM 1252 C CA . MET B 1 29 ? -4.492 -7.164 9.828 1 85.56 29 MET B CA 1
ATOM 1253 C C . MET B 1 29 ? -5.707 -8.062 9.633 1 85.56 29 MET B C 1
ATOM 1255 O O . MET B 1 29 ? -6.836 -7.582 9.523 1 85.56 29 MET B O 1
ATOM 1259 N N . TYR B 1 30 ? -5.5 -9.406 9.766 1 95.31 30 TYR B N 1
ATOM 1260 C CA . TYR B 1 30 ? -6.59 -10.328 9.453 1 95.31 30 TYR B CA 1
ATOM 1261 C C . TYR B 1 30 ? -7.23 -10.867 10.727 1 95.31 30 TYR B C 1
ATOM 1263 O O . TYR B 1 30 ? -6.672 -10.727 11.812 1 95.31 30 TYR B O 1
ATOM 1271 N N . SER B 1 31 ? -8.484 -11.43 10.57 1 96.62 31 SER B N 1
ATOM 1272 C CA . SER B 1 31 ? -9.234 -11.945 11.711 1 96.62 31 SER B CA 1
ATOM 1273 C C . SER B 1 31 ? -8.648 -13.266 12.203 1 96.62 31 SER B C 1
ATOM 1275 O O . SER B 1 31 ? -8.008 -13.984 11.445 1 96.62 31 SER B O 1
ATOM 1277 N N . HIS B 1 32 ? -9.023 -13.492 13.477 1 95.44 32 HIS B N 1
ATOM 1278 C CA . HIS B 1 32 ? -8.695 -14.805 14.016 1 95.44 32 HIS B CA 1
ATOM 1279 C C . HIS B 1 32 ? -9.422 -15.914 13.258 1 95.44 32 HIS B C 1
ATOM 1281 O O . HIS B 1 32 ? -8.883 -17 13.07 1 95.44 32 HIS B O 1
ATOM 1287 N N . HIS B 1 33 ? -10.633 -15.594 12.82 1 97 33 HIS B N 1
ATOM 1288 C CA . HIS B 1 33 ? -11.398 -16.562 12.047 1 97 33 HIS B CA 1
ATOM 1289 C C . HIS B 1 33 ? -10.672 -16.953 10.766 1 97 33 HIS B C 1
ATOM 1291 O O . HIS B 1 33 ? -10.711 -18.109 10.344 1 97 33 HIS B O 1
ATOM 1297 N N . TYR B 1 34 ? -10.055 -16.047 10.102 1 98.31 34 TYR B N 1
ATOM 1298 C CA . TYR B 1 34 ? -9.289 -16.328 8.898 1 98.31 34 TYR B CA 1
ATOM 1299 C C . TYR B 1 34 ? -8.188 -17.344 9.18 1 98.31 34 TYR B C 1
ATOM 1301 O O . TYR B 1 34 ? -8.039 -18.328 8.445 1 98.31 34 TYR B O 1
ATOM 1309 N N . ASP B 1 35 ? -7.445 -17.156 10.273 1 96.81 35 ASP B N 1
ATOM 1310 C CA . ASP B 1 35 ? -6.367 -18.078 10.641 1 96.81 35 ASP B CA 1
ATOM 1311 C C . ASP B 1 35 ? -6.895 -19.484 10.867 1 96.81 35 ASP B C 1
ATOM 1313 O O . ASP B 1 35 ? -6.32 -20.453 10.375 1 96.81 35 ASP B O 1
ATOM 1317 N N . GLN B 1 36 ? -7.93 -19.578 11.578 1 97.94 36 GLN B N 1
ATOM 1318 C CA . GLN B 1 36 ? -8.539 -20.875 11.836 1 97.94 36 GLN B CA 1
ATOM 1319 C C . GLN B 1 36 ? -9.023 -21.516 10.539 1 97.94 36 GLN B C 1
ATOM 1321 O O . GLN B 1 36 ? -8.852 -22.719 10.344 1 97.94 36 GLN B O 1
ATOM 1326 N N . CYS B 1 37 ? -9.688 -20.734 9.742 1 98.69 37 CYS B N 1
ATOM 1327 C CA . CYS B 1 37 ? -10.195 -21.203 8.461 1 98.69 37 CYS B CA 1
ATOM 1328 C C . CYS B 1 37 ? -9.07 -21.781 7.602 1 98.69 37 CYS B C 1
ATOM 1330 O O . CYS B 1 37 ? -9.195 -22.859 7.039 1 98.69 37 CYS B O 1
ATOM 1332 N N . MET B 1 38 ? -7.941 -21.062 7.539 1 98.25 38 MET B N 1
ATOM 1333 C CA . MET B 1 38 ? -6.805 -21.5 6.734 1 98.25 38 MET B CA 1
ATOM 1334 C C . MET B 1 38 ? -6.211 -22.797 7.289 1 98.25 38 MET B C 1
ATOM 1336 O O . MET B 1 38 ? -5.816 -23.672 6.527 1 98.25 38 MET B O 1
ATOM 1340 N N . ASP B 1 39 ? -6.148 -22.844 8.586 1 97.75 39 ASP B N 1
ATOM 1341 C CA . ASP B 1 39 ? -5.688 -24.078 9.219 1 97.75 39 ASP B CA 1
ATOM 1342 C C . ASP B 1 39 ? -6.586 -25.25 8.844 1 97.75 39 ASP B C 1
ATOM 1344 O O . ASP B 1 39 ? -6.094 -26.344 8.523 1 97.75 39 ASP B O 1
ATOM 1348 N N . GLN B 1 40 ? -7.805 -25.031 8.883 1 98.25 40 GLN B N 1
ATOM 1349 C CA . GLN B 1 40 ? -8.781 -26.078 8.602 1 98.25 40 GLN B CA 1
ATOM 1350 C C . GLN B 1 40 ? -8.766 -26.469 7.125 1 98.25 40 GLN B C 1
ATOM 1352 O O . GLN B 1 40 ? -9.023 -27.609 6.773 1 98.25 40 GLN B O 1
ATOM 1357 N N . ALA B 1 41 ? -8.516 -25.484 6.191 1 98.19 41 ALA B N 1
ATOM 1358 C CA . ALA B 1 41 ? -8.469 -25.75 4.754 1 98.19 41 ALA B CA 1
ATOM 1359 C C . ALA B 1 41 ? -7.379 -26.75 4.406 1 98.19 41 ALA B C 1
ATOM 1361 O O . ALA B 1 41 ? -7.441 -27.406 3.371 1 98.19 41 ALA B O 1
ATOM 1362 N N . GLY B 1 42 ? -6.348 -26.828 5.23 1 95.44 42 GLY B N 1
ATOM 1363 C CA . GLY B 1 42 ? -5.34 -27.859 5.109 1 95.44 42 GLY B CA 1
ATOM 1364 C C . GLY B 1 42 ? -4.586 -27.812 3.795 1 95.44 42 GLY B C 1
ATOM 1365 O O . GLY B 1 42 ? -4.23 -28.859 3.24 1 95.44 42 GLY B O 1
ATOM 1366 N N . GLY B 1 43 ? -4.508 -26.766 3.256 1 95.31 43 GLY B N 1
ATOM 1367 C CA . GLY B 1 43 ? -3.729 -26.656 2.035 1 95.31 43 GLY B CA 1
ATOM 1368 C C . GLY B 1 43 ? -4.523 -26.969 0.784 1 95.31 43 GLY B C 1
ATOM 1369 O O . GLY B 1 43 ? -3.98 -26.953 -0.324 1 95.31 43 GLY B O 1
ATOM 1370 N N . VAL B 1 44 ? -5.82 -27.312 0.941 1 97.12 44 VAL B N 1
ATOM 1371 C CA . VAL B 1 44 ? -6.691 -27.562 -0.202 1 97.12 44 VAL B CA 1
ATOM 1372 C C . VAL B 1 44 ? -7.094 -26.234 -0.846 1 97.12 44 VAL B C 1
ATOM 1374 O O . VAL B 1 44 ? -7.664 -25.359 -0.186 1 97.12 44 VAL B O 1
ATOM 1377 N N . THR B 1 45 ? -6.852 -26.078 -2.172 1 97.62 45 THR B N 1
ATOM 1378 C CA . THR B 1 45 ? -7 -24.812 -2.883 1 97.62 45 THR B CA 1
ATOM 1379 C C . THR B 1 45 ? -8.422 -24.281 -2.744 1 97.62 45 THR B C 1
ATOM 1381 O O . THR B 1 45 ? -8.617 -23.109 -2.406 1 97.62 45 THR B O 1
ATOM 1384 N N . ALA B 1 46 ? -9.344 -25.156 -2.973 1 97.56 46 ALA B N 1
ATOM 1385 C CA . ALA B 1 46 ? -10.734 -24.719 -2.91 1 97.56 46 ALA B CA 1
ATOM 1386 C C . ALA B 1 46 ? -11.086 -24.188 -1.523 1 97.56 46 ALA B C 1
ATOM 1388 O O . ALA B 1 46 ? -11.766 -23.156 -1.396 1 97.56 46 ALA B O 1
ATOM 1389 N N . GLY B 1 47 ? -10.641 -24.891 -0.5 1 98.44 47 GLY B N 1
ATOM 1390 C CA . GLY B 1 47 ? -10.859 -24.438 0.864 1 98.44 47 GLY B CA 1
ATOM 1391 C C . GLY B 1 47 ? -10.164 -23.125 1.182 1 98.44 47 GLY B C 1
ATOM 1392 O O . GLY B 1 47 ? -10.727 -22.25 1.847 1 98.44 47 GLY B O 1
ATOM 1393 N N . MET B 1 48 ? -8.977 -22.938 0.766 1 98.62 48 MET B N 1
ATOM 1394 C CA . MET B 1 48 ? -8.219 -21.719 0.987 1 98.62 48 MET B CA 1
ATOM 1395 C C . MET B 1 48 ? -8.891 -20.531 0.298 1 98.62 48 MET B C 1
ATOM 1397 O O . MET B 1 48 ? -8.938 -19.438 0.849 1 98.62 48 MET B O 1
ATOM 1401 N N . LEU B 1 49 ? -9.438 -20.812 -0.934 1 98.62 49 LEU B N 1
ATOM 1402 C CA . LEU B 1 49 ? -10.125 -19.75 -1.651 1 98.62 49 LEU B CA 1
ATOM 1403 C C . LEU B 1 49 ? -11.375 -19.297 -0.895 1 98.62 49 LEU B C 1
ATOM 1405 O O . LEU B 1 49 ? -11.7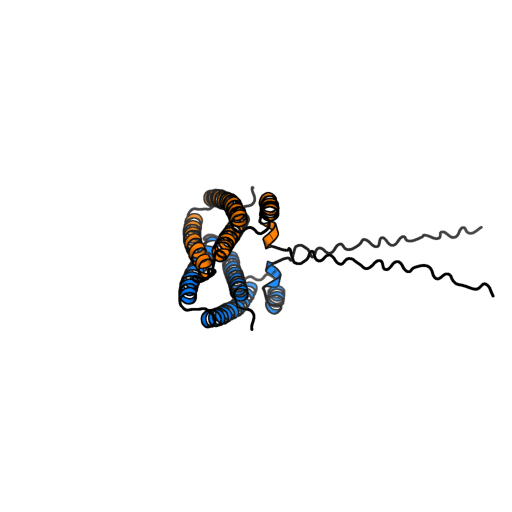03 -18.109 -0.876 1 98.62 49 LEU B O 1
ATOM 1409 N N . ASP B 1 50 ? -12.023 -20.281 -0.32 1 98.75 50 ASP B N 1
ATOM 1410 C CA . ASP B 1 50 ? -13.188 -19.938 0.493 1 98.75 50 ASP B CA 1
ATOM 1411 C C . ASP B 1 50 ? -12.789 -19.062 1.674 1 98.75 50 ASP B C 1
ATOM 1413 O O . ASP B 1 50 ? -13.492 -18.094 1.997 1 98.75 50 ASP B O 1
ATOM 1417 N N . CYS B 1 51 ? -11.727 -19.375 2.332 1 98.88 51 CYS B N 1
ATOM 1418 C CA . CYS B 1 51 ? -11.227 -18.594 3.459 1 98.88 51 CYS B CA 1
ATOM 1419 C C . CYS B 1 51 ? -10.867 -17.172 3.025 1 98.88 51 CYS B C 1
ATOM 1421 O O . CYS B 1 51 ? -11.234 -16.203 3.691 1 98.88 51 CYS B O 1
ATOM 1423 N N . LEU B 1 52 ? -10.18 -17.078 1.919 1 98.75 52 LEU B N 1
ATOM 1424 C CA . LEU B 1 52 ? -9.789 -15.781 1.384 1 98.75 52 LEU B CA 1
ATOM 1425 C C . LEU B 1 52 ? -11.008 -14.938 1.043 1 98.75 52 LEU B C 1
ATOM 1427 O O . LEU B 1 52 ? -11.039 -13.742 1.337 1 98.75 52 LEU B O 1
ATOM 1431 N N . SER B 1 53 ? -11.969 -15.578 0.429 1 98.75 53 SER B N 1
ATOM 1432 C CA . SER B 1 53 ? -13.188 -14.867 0.045 1 98.75 53 SER B CA 1
ATOM 1433 C C . SER B 1 53 ? -13.922 -14.336 1.268 1 98.75 53 SER B C 1
ATOM 1435 O O . SER B 1 53 ? -14.367 -13.188 1.281 1 98.75 53 SER B O 1
ATOM 1437 N N . ALA B 1 54 ? -14.047 -15.125 2.246 1 98.75 54 ALA B N 1
ATOM 1438 C CA . ALA B 1 54 ? -14.75 -14.719 3.459 1 98.75 54 ALA B CA 1
ATOM 1439 C C . ALA B 1 54 ? -14.039 -13.562 4.145 1 98.75 54 ALA B C 1
ATOM 1441 O O . ALA B 1 54 ? -14.672 -12.586 4.566 1 98.75 54 ALA B O 1
ATOM 1442 N N . GLU B 1 55 ? -12.773 -13.68 4.27 1 98.81 55 GLU B N 1
ATOM 1443 C CA . GLU B 1 55 ? -12.016 -12.602 4.902 1 98.81 55 GLU B CA 1
ATOM 1444 C C . GLU B 1 55 ? -12.039 -11.344 4.047 1 98.81 55 GLU B C 1
ATOM 1446 O O . GLU B 1 55 ? -12.102 -10.227 4.578 1 98.81 55 GLU B O 1
ATOM 1451 N N . HIS B 1 56 ? -11.961 -11.5 2.744 1 98.75 56 HIS B N 1
ATOM 1452 C CA . HIS B 1 56 ? -12.055 -10.344 1.864 1 98.75 56 HIS B CA 1
ATOM 1453 C C . HIS B 1 56 ? -13.375 -9.609 2.061 1 98.75 56 HIS B C 1
ATOM 1455 O O . HIS B 1 56 ? -13.406 -8.375 2.105 1 98.75 56 HIS B O 1
ATOM 1461 N N . ALA B 1 57 ? -14.414 -10.359 2.166 1 98.75 57 ALA B N 1
ATOM 1462 C CA . ALA B 1 57 ? -15.719 -9.742 2.396 1 98.75 57 ALA B CA 1
ATOM 1463 C C . ALA B 1 57 ? -15.719 -8.938 3.693 1 98.75 57 ALA B C 1
ATOM 1465 O O . ALA B 1 57 ? -16.281 -7.836 3.748 1 98.75 57 ALA B O 1
ATOM 1466 N N . ARG B 1 58 ? -15.188 -9.461 4.715 1 98.56 58 ARG B N 1
ATOM 1467 C CA . ARG B 1 58 ? -15.094 -8.766 5.996 1 98.56 58 ARG B CA 1
ATOM 1468 C C . ARG B 1 58 ? -14.289 -7.477 5.859 1 98.56 58 ARG B C 1
ATOM 1470 O O . ARG B 1 58 ? -14.727 -6.414 6.32 1 98.56 58 ARG B O 1
ATOM 1477 N N . GLN B 1 59 ? -13.164 -7.566 5.246 1 98.56 59 GLN B N 1
ATOM 1478 C CA . GLN B 1 59 ? -12.289 -6.41 5.074 1 98.56 59 GLN B CA 1
ATOM 1479 C C . GLN B 1 59 ? -12.93 -5.371 4.156 1 98.56 59 GLN B C 1
ATOM 1481 O O . GLN B 1 59 ? -12.758 -4.168 4.359 1 98.56 59 GLN B O 1
ATOM 1486 N N . ASP B 1 60 ? -13.602 -5.836 3.148 1 98.75 60 ASP B N 1
ATOM 1487 C CA . ASP B 1 60 ? -14.305 -4.93 2.246 1 98.75 60 ASP B CA 1
ATOM 1488 C C . ASP B 1 60 ? -15.391 -4.152 2.986 1 98.75 60 ASP B C 1
ATOM 1490 O O . ASP B 1 60 ? -15.57 -2.955 2.756 1 98.75 60 ASP B O 1
ATOM 1494 N N . LYS B 1 61 ? -16.078 -4.859 3.824 1 98.69 61 LYS B N 1
ATOM 1495 C CA . LYS B 1 61 ? -17.062 -4.176 4.66 1 98.69 61 LYS B CA 1
ATOM 1496 C C . LYS B 1 61 ? -16.391 -3.125 5.543 1 98.69 61 LYS B C 1
ATOM 1498 O O . LYS B 1 61 ? -16.906 -2.006 5.672 1 98.69 61 LYS B O 1
ATOM 1503 N N . GLN B 1 62 ? -15.359 -3.492 6.195 1 98.19 62 GLN B N 1
ATOM 1504 C CA . GLN B 1 62 ? -14.625 -2.555 7.035 1 98.19 62 GLN B CA 1
ATOM 1505 C C . GLN B 1 62 ? -14.148 -1.347 6.23 1 98.19 62 GLN B C 1
ATOM 1507 O O . GLN B 1 62 ? -14.25 -0.209 6.695 1 98.19 62 GLN B O 1
ATOM 1512 N N . LEU B 1 63 ? -13.609 -1.559 5.047 1 98.62 63 LEU B N 1
ATOM 1513 C CA . LEU B 1 63 ? -13.148 -0.486 4.172 1 98.62 63 LEU B CA 1
ATOM 1514 C C . LEU B 1 63 ? -14.289 0.472 3.842 1 98.62 63 LEU B C 1
ATOM 1516 O O . LEU B 1 63 ? -14.141 1.689 3.965 1 98.62 63 LEU B O 1
ATOM 1520 N N . ASN B 1 64 ? -15.359 -0.098 3.461 1 98.75 64 ASN B N 1
ATOM 1521 C CA . ASN B 1 64 ? -16.5 0.729 3.064 1 98.75 64 ASN B CA 1
ATOM 1522 C C . ASN B 1 64 ? -17.047 1.519 4.246 1 98.75 64 ASN B C 1
ATOM 1524 O O . ASN B 1 64 ? -17.406 2.689 4.102 1 98.75 64 ASN B O 1
ATOM 1528 N N . ASP B 1 65 ? -17.188 0.89 5.402 1 98.31 65 ASP B N 1
ATOM 1529 C CA . ASP B 1 65 ? -17.641 1.591 6.598 1 98.31 65 ASP B CA 1
ATOM 1530 C C . ASP B 1 65 ? -16.703 2.738 6.953 1 98.31 65 ASP B C 1
ATOM 1532 O O . ASP B 1 65 ? -17.141 3.85 7.242 1 98.31 65 ASP B O 1
ATOM 1536 N N . THR B 1 66 ? -15.445 2.441 6.965 1 98.19 66 THR B N 1
ATOM 1537 C CA . THR B 1 66 ? -14.438 3.449 7.281 1 98.19 66 THR B CA 1
ATOM 1538 C C . THR B 1 66 ? -14.477 4.59 6.27 1 98.19 66 THR B C 1
ATOM 1540 O O . THR B 1 66 ? -14.383 5.762 6.645 1 98.19 66 THR B O 1
ATOM 1543 N N . TYR B 1 67 ? -14.586 4.277 4.996 1 98.56 67 TYR B N 1
ATOM 1544 C CA . TYR B 1 67 ? -14.664 5.266 3.928 1 98.56 67 TYR B CA 1
ATOM 1545 C C . TYR B 1 67 ? -15.852 6.199 4.137 1 98.56 67 TYR B C 1
ATOM 1547 O O . TYR B 1 67 ? -15.719 7.418 4.039 1 98.56 67 TYR B O 1
ATOM 1555 N N . ARG B 1 68 ? -16.969 5.625 4.418 1 98.19 68 ARG B N 1
ATOM 1556 C CA . ARG B 1 68 ? -18.172 6.422 4.645 1 98.19 68 ARG B CA 1
ATOM 1557 C C . ARG B 1 68 ? -17.984 7.371 5.824 1 98.19 68 ARG B C 1
ATOM 1559 O O . ARG B 1 68 ? -18.344 8.547 5.742 1 98.19 68 ARG B O 1
ATOM 1566 N N . LYS B 1 69 ? -17.516 6.852 6.906 1 97.56 69 LYS B N 1
ATOM 1567 C CA . LYS B 1 69 ? -17.281 7.68 8.094 1 97.56 69 LYS B CA 1
ATOM 1568 C C . LYS B 1 69 ? -16.312 8.82 7.785 1 97.56 69 LYS B C 1
ATOM 1570 O O . LYS B 1 69 ? -16.531 9.953 8.203 1 97.56 69 LYS B O 1
ATOM 1575 N N . LEU B 1 70 ? -15.266 8.5 7.102 1 97.75 70 LEU B N 1
ATOM 1576 C CA . LEU B 1 70 ? -14.273 9.508 6.75 1 97.75 70 LEU B CA 1
ATOM 1577 C C . LEU B 1 70 ? -14.883 10.57 5.84 1 97.75 70 LEU B C 1
ATOM 1579 O O . LEU B 1 70 ? -14.672 11.766 6.051 1 97.75 70 LEU B O 1
ATOM 1583 N N . MET B 1 71 ? -15.648 10.109 4.855 1 97.5 71 MET B N 1
ATOM 1584 C CA . MET B 1 71 ? -16.312 11.031 3.939 1 97.5 71 MET B CA 1
ATOM 1585 C C . MET B 1 71 ? -17.219 11.992 4.703 1 97.5 71 MET B C 1
ATOM 1587 O O . MET B 1 71 ? -17.234 13.195 4.426 1 97.5 71 MET B O 1
ATOM 1591 N N . ALA B 1 72 ? -17.859 11.508 5.66 1 96.44 72 ALA B N 1
ATOM 1592 C CA . ALA B 1 72 ? -18.797 12.312 6.441 1 96.44 72 ALA B CA 1
ATOM 1593 C C . ALA B 1 72 ? -18.047 13.352 7.281 1 96.44 72 ALA B C 1
ATOM 1595 O O . ALA B 1 72 ? -18.594 14.414 7.594 1 96.44 72 ALA B O 1
ATOM 1596 N N . ALA B 1 73 ? -16.859 13.078 7.637 1 95.44 73 ALA B N 1
ATOM 1597 C CA . ALA B 1 73 ? -16.109 13.922 8.547 1 95.44 73 ALA B CA 1
ATOM 1598 C C . ALA B 1 73 ? -15.305 14.977 7.785 1 95.44 73 ALA B C 1
ATOM 1600 O O . ALA B 1 73 ? -14.836 15.953 8.375 1 95.44 73 ALA B O 1
ATOM 1601 N N . LEU B 1 74 ? -15.094 14.812 6.512 1 95.25 74 LEU B N 1
ATOM 1602 C CA . LEU B 1 74 ? -14.203 15.656 5.727 1 95.25 74 LEU B CA 1
ATOM 1603 C C . LEU B 1 74 ? -14.961 16.828 5.129 1 95.25 74 LEU B C 1
ATOM 1605 O O . LEU B 1 74 ? -16.141 16.719 4.797 1 95.25 74 LEU B O 1
ATOM 1609 N N . PRO B 1 75 ? -14.25 18.047 5.023 1 94.12 75 PRO B N 1
ATOM 1610 C CA . PRO B 1 75 ? -14.844 19.141 4.242 1 94.12 75 PRO B CA 1
ATOM 1611 C C . PRO B 1 75 ? -15 18.781 2.766 1 94.12 75 PRO B C 1
ATOM 1613 O O . PRO B 1 75 ? -14.352 17.859 2.273 1 94.12 75 PRO B O 1
ATOM 1616 N N . ALA B 1 76 ? -15.766 19.5 1.956 1 96.12 76 ALA B N 1
ATOM 1617 C CA . ALA B 1 76 ? -16.219 19.172 0.605 1 96.12 76 ALA B CA 1
ATOM 1618 C C . ALA B 1 76 ? -15.031 18.969 -0.336 1 96.12 76 ALA B C 1
ATOM 1620 O O . ALA B 1 76 ? -15.008 18.031 -1.126 1 96.12 76 ALA B O 1
ATOM 1621 N N . LYS B 1 77 ? -14.07 19.844 -0.295 1 95.69 77 LYS B N 1
ATOM 1622 C CA . LYS B 1 77 ? -12.938 19.75 -1.205 1 95.69 77 LYS B CA 1
ATOM 1623 C C . LYS B 1 77 ? -12.141 18.469 -0.964 1 95.69 77 LYS B C 1
ATOM 1625 O O . LYS B 1 77 ? -11.711 17.812 -1.914 1 95.69 77 LYS B O 1
ATOM 1630 N N . ARG B 1 78 ? -11.992 18.094 0.264 1 96 78 ARG B N 1
ATOM 1631 C CA . ARG B 1 78 ? -11.258 16.875 0.573 1 96 78 ARG B CA 1
ATOM 1632 C C . ARG B 1 78 ? -12.086 15.633 0.255 1 96 78 ARG B C 1
ATOM 1634 O O . ARG B 1 78 ? -11.539 14.594 -0.116 1 96 78 ARG B O 1
ATOM 1641 N N . GLN B 1 79 ? -13.391 15.781 0.432 1 97.81 79 GLN B N 1
ATOM 1642 C CA . GLN B 1 79 ? -14.258 14.695 -0.001 1 97.81 79 GLN B CA 1
ATOM 1643 C C . GLN B 1 79 ? -14.055 14.383 -1.48 1 97.81 79 GLN B C 1
ATOM 1645 O O . GLN B 1 79 ? -13.906 13.219 -1.858 1 97.81 79 GLN B O 1
ATOM 1650 N N . GLN B 1 80 ? -14.031 15.398 -2.25 1 98.31 80 GLN B N 1
ATOM 1651 C CA . GLN B 1 80 ? -13.867 15.219 -3.689 1 98.31 80 GLN B CA 1
ATOM 1652 C C . GLN B 1 80 ? -12.531 14.555 -4.012 1 98.31 80 GLN B C 1
ATOM 1654 O O . GLN B 1 80 ? -12.469 13.641 -4.84 1 98.31 80 GLN B O 1
ATOM 1659 N N . ARG B 1 81 ? -11.508 14.992 -3.375 1 98.44 81 ARG B N 1
ATOM 1660 C CA . ARG B 1 81 ? -10.188 14.422 -3.611 1 98.44 81 ARG B CA 1
ATOM 1661 C C . ARG B 1 81 ? -10.133 12.961 -3.191 1 98.44 81 ARG B C 1
ATOM 1663 O O . ARG B 1 81 ? -9.547 12.133 -3.891 1 98.44 81 ARG B O 1
ATOM 1670 N N . LEU B 1 82 ? -10.734 12.641 -2.037 1 98.5 82 LEU B N 1
ATOM 1671 C CA . LEU B 1 82 ? -10.742 11.258 -1.57 1 98.5 82 LEU B CA 1
ATOM 1672 C C . LEU B 1 82 ? -11.547 10.375 -2.518 1 98.5 82 LEU B C 1
ATOM 1674 O O . LEU B 1 82 ? -11.188 9.219 -2.752 1 98.5 82 LEU B O 1
ATOM 1678 N N . GLN B 1 83 ? -12.664 10.898 -3.016 1 98.81 83 GLN B N 1
ATOM 1679 C CA . GLN B 1 83 ? -13.469 10.133 -3.961 1 98.81 83 GLN B CA 1
ATOM 1680 C C . GLN B 1 83 ? -12.656 9.781 -5.207 1 98.81 83 GLN B C 1
ATOM 1682 O O . GLN B 1 83 ? -12.703 8.648 -5.684 1 98.81 83 GLN B O 1
ATOM 1687 N N . VAL B 1 84 ? -11.938 10.75 -5.73 1 98.81 84 VAL B N 1
ATOM 1688 C CA . VAL B 1 84 ? -11.094 10.523 -6.902 1 98.81 84 VAL B CA 1
ATOM 1689 C C . VAL B 1 84 ? -10.031 9.477 -6.578 1 98.81 84 VAL B C 1
ATOM 1691 O O . VAL B 1 84 ? -9.836 8.523 -7.34 1 98.81 84 VAL B O 1
ATOM 1694 N N . ALA B 1 85 ? -9.414 9.586 -5.418 1 98.88 85 ALA B N 1
ATOM 1695 C CA . ALA B 1 85 ? -8.383 8.641 -5 1 98.88 85 ALA B CA 1
ATOM 1696 C C . ALA B 1 85 ? -8.945 7.227 -4.867 1 98.88 85 ALA B C 1
ATOM 1698 O O . ALA B 1 85 ? -8.312 6.258 -5.285 1 98.88 85 ALA B O 1
ATOM 1699 N N . GLN B 1 86 ? -10.148 7.133 -4.285 1 98.88 86 GLN B N 1
ATOM 1700 C CA . GLN B 1 86 ? -10.75 5.824 -4.031 1 98.88 86 GLN B CA 1
ATOM 1701 C C . GLN B 1 86 ? -11.094 5.117 -5.34 1 98.88 86 GLN B C 1
ATOM 1703 O O . GLN B 1 86 ? -10.883 3.908 -5.473 1 98.88 86 GLN B O 1
ATOM 1708 N N . ARG B 1 87 ? -11.578 5.855 -6.25 1 98.88 87 ARG B N 1
ATOM 1709 C CA . ARG B 1 87 ? -11.906 5.285 -7.551 1 98.88 87 ARG B CA 1
ATOM 1710 C C . ARG B 1 87 ? -10.656 4.805 -8.273 1 98.88 87 ARG B C 1
ATOM 1712 O O . ARG B 1 87 ? -10.648 3.73 -8.875 1 98.88 87 ARG B O 1
ATOM 1719 N N . LEU B 1 88 ? -9.641 5.613 -8.273 1 98.94 88 LEU B N 1
ATOM 1720 C CA . LEU B 1 88 ? -8.375 5.223 -8.883 1 98.94 88 LEU B CA 1
ATOM 1721 C C . LEU B 1 88 ? -7.773 4.02 -8.164 1 98.94 88 LEU B C 1
ATOM 1723 O O . LEU B 1 88 ? -7.156 3.158 -8.789 1 98.94 88 LEU B O 1
ATOM 1727 N N . TRP B 1 89 ? -7.949 3.951 -6.816 1 98.94 89 TRP B N 1
ATOM 1728 C CA . TRP B 1 89 ? -7.457 2.818 -6.039 1 98.94 89 TRP B CA 1
ATOM 1729 C C . TRP B 1 89 ? -8.102 1.517 -6.504 1 98.94 89 TRP B C 1
ATOM 1731 O O . TRP B 1 89 ? -7.422 0.497 -6.648 1 98.94 89 TRP B O 1
ATOM 1741 N N . LEU B 1 90 ? -9.398 1.567 -6.742 1 98.94 90 LEU B N 1
ATOM 1742 C CA . LEU B 1 90 ? -10.117 0.375 -7.18 1 98.94 90 LEU B CA 1
ATOM 1743 C C . LEU B 1 90 ? -9.547 -0.141 -8.5 1 98.94 90 LEU B C 1
ATOM 1745 O O . LEU B 1 90 ? -9.336 -1.345 -8.664 1 98.94 90 LEU B O 1
ATOM 1749 N N . LYS B 1 91 ? -9.328 0.763 -9.438 1 98.94 91 LYS B N 1
ATOM 1750 C CA . LYS B 1 91 ? -8.766 0.391 -10.734 1 98.94 91 LYS B CA 1
ATOM 1751 C C . LYS B 1 91 ? -7.344 -0.139 -10.594 1 98.94 91 LYS B C 1
ATOM 1753 O O . LYS B 1 91 ? -6.977 -1.13 -11.227 1 98.94 91 LYS B O 1
ATOM 1758 N N . TYR B 1 92 ? -6.578 0.503 -9.742 1 98.94 92 TYR B N 1
ATOM 1759 C CA . TYR B 1 92 ? -5.199 0.091 -9.492 1 98.94 92 TYR B 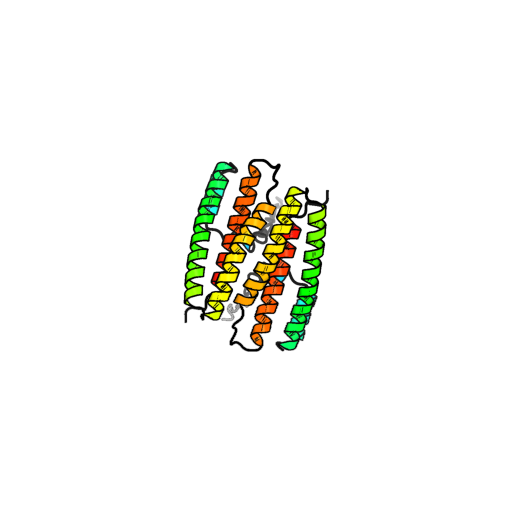CA 1
ATOM 1760 C C . TYR B 1 92 ? -5.152 -1.291 -8.852 1 98.94 92 TYR B C 1
ATOM 1762 O O . TYR B 1 92 ? -4.367 -2.146 -9.266 1 98.94 92 TYR B O 1
ATOM 1770 N N . ARG B 1 93 ? -5.957 -1.516 -7.852 1 98.88 93 ARG B N 1
ATOM 1771 C CA . ARG B 1 93 ? -5.969 -2.809 -7.176 1 98.88 93 ARG B CA 1
ATOM 1772 C C . ARG B 1 93 ? -6.25 -3.939 -8.164 1 98.88 93 ARG B C 1
ATOM 1774 O O . ARG B 1 93 ? -5.547 -4.953 -8.164 1 98.88 93 ARG B O 1
ATOM 1781 N N . ALA B 1 94 ? -7.297 -3.689 -8.992 1 98.75 94 ALA B N 1
ATOM 1782 C CA . ALA B 1 94 ? -7.66 -4.723 -9.961 1 98.75 94 ALA B CA 1
ATOM 1783 C C . ALA B 1 94 ? -6.512 -4.996 -10.93 1 98.75 94 ALA B C 1
ATOM 1785 O O . ALA B 1 94 ? -6.156 -6.152 -11.164 1 98.75 94 ALA B O 1
ATOM 1786 N N . ALA B 1 95 ? -5.918 -3.945 -11.469 1 98.75 95 ALA B N 1
ATOM 1787 C CA . ALA B 1 95 ? -4.828 -4.098 -12.43 1 98.75 95 ALA B CA 1
ATOM 1788 C C . ALA B 1 95 ? -3.602 -4.719 -11.773 1 98.75 95 ALA B C 1
ATOM 1790 O O . ALA B 1 95 ? -2.941 -5.578 -12.359 1 98.75 95 ALA B O 1
ATOM 1791 N N . ASN B 1 96 ? -3.299 -4.273 -10.609 1 98.69 96 ASN B N 1
ATOM 1792 C CA . ASN B 1 96 ? -2.104 -4.746 -9.914 1 98.69 96 ASN B CA 1
ATOM 1793 C C . ASN B 1 96 ? -2.203 -6.234 -9.578 1 98.69 96 ASN B C 1
ATOM 1795 O O . ASN B 1 96 ? -1.252 -6.988 -9.789 1 98.69 96 ASN B O 1
ATOM 1799 N N . CYS B 1 97 ? -3.344 -6.637 -9.062 1 98.56 97 CYS B N 1
ATOM 1800 C CA . CYS B 1 97 ? -3.484 -8.039 -8.695 1 98.56 97 CYS B CA 1
ATOM 1801 C C . CYS B 1 97 ? -3.52 -8.93 -9.938 1 98.56 97 CYS B C 1
ATOM 1803 O O . CYS B 1 97 ? -3.041 -10.062 -9.906 1 98.56 97 CYS B O 1
ATOM 1805 N N . SER B 1 98 ? -4.039 -8.414 -11.039 1 97.62 98 SER B N 1
ATOM 1806 C CA . SER B 1 98 ? -3.971 -9.141 -12.305 1 97.62 98 SER B CA 1
ATOM 1807 C C . SER B 1 98 ? -2.525 -9.344 -12.742 1 97.62 98 SER B C 1
ATOM 1809 O O . SER B 1 98 ? -2.191 -10.375 -13.328 1 97.62 98 SER B O 1
ATOM 1811 N N . ALA B 1 99 ? -1.663 -8.445 -12.438 1 97.69 99 ALA B N 1
ATOM 1812 C CA . ALA B 1 99 ? -0.265 -8.508 -12.859 1 97.69 99 ALA B CA 1
ATOM 1813 C C . ALA B 1 99 ? 0.494 -9.57 -12.07 1 97.69 99 ALA B C 1
ATOM 1815 O O . ALA B 1 99 ? 1.563 -10.016 -12.492 1 97.69 99 ALA B O 1
ATOM 1816 N N . TYR B 1 100 ? -0.018 -9.945 -10.93 1 96.88 100 TYR B N 1
ATOM 1817 C CA . TYR B 1 100 ? 0.612 -10.984 -10.125 1 96.88 100 TYR B CA 1
ATOM 1818 C C . TYR B 1 100 ? 0.406 -12.359 -10.742 1 96.88 100 TYR B C 1
ATOM 1820 O O . TYR B 1 100 ? 1.189 -13.281 -10.508 1 96.88 100 TYR B O 1
ATOM 1828 N N . VAL B 1 101 ? -0.669 -12.477 -11.508 1 96.5 101 VAL B N 1
ATOM 1829 C CA . VAL B 1 101 ? -1.145 -13.789 -11.945 1 96.5 101 VAL B CA 1
ATOM 1830 C C . VAL B 1 101 ? -0.399 -14.211 -13.211 1 96.5 101 VAL B C 1
ATOM 1832 O O . VAL B 1 101 ? -0.305 -13.445 -14.172 1 96.5 101 VAL B O 1
ATOM 1835 N N . ASP B 1 102 ? 0.114 -15.398 -13.125 1 93.81 102 ASP B N 1
ATOM 1836 C CA . ASP B 1 102 ? 0.626 -16.031 -14.336 1 93.81 102 ASP B CA 1
ATOM 1837 C C . ASP B 1 102 ? -0.515 -16.562 -15.203 1 93.81 102 ASP B C 1
ATOM 1839 O O . ASP B 1 102 ? -1.222 -17.484 -14.812 1 93.81 102 ASP B O 1
ATOM 1843 N N . PRO B 1 103 ? -0.614 -15.906 -16.359 1 92.69 103 PRO B N 1
ATOM 1844 C CA . PRO B 1 103 ? -1.731 -16.344 -17.203 1 92.69 103 PRO B CA 1
ATOM 1845 C C . PRO B 1 103 ? -1.617 -17.812 -17.625 1 92.69 103 PRO B C 1
ATOM 1847 O O . PRO B 1 103 ? -2.619 -18.438 -17.984 1 92.69 103 PRO B O 1
ATOM 1850 N N . ASP B 1 104 ? -0.452 -18.422 -17.594 1 92.25 104 ASP B N 1
ATOM 1851 C CA . ASP B 1 104 ? -0.225 -19.812 -18 1 92.25 104 ASP B CA 1
ATOM 1852 C C . ASP B 1 104 ? -0.113 -20.719 -16.766 1 92.25 104 ASP B C 1
ATOM 1854 O O . ASP B 1 104 ? 0.301 -21.875 -16.891 1 92.25 104 ASP B O 1
ATOM 1858 N N . GLY B 1 105 ? -0.395 -20.156 -15.648 1 92.88 105 GLY B N 1
ATOM 1859 C CA . GLY B 1 105 ? -0.29 -20.922 -14.422 1 92.88 105 GLY B CA 1
ATOM 1860 C C . GLY B 1 105 ? -1.515 -21.781 -14.148 1 92.88 105 GLY B C 1
ATOM 1861 O O . GLY B 1 105 ? -2.455 -21.797 -14.945 1 92.88 105 GLY B O 1
ATOM 1862 N N . GLY B 1 106 ? -1.489 -22.562 -13.156 1 92.94 106 GLY B N 1
ATOM 1863 C CA . GLY B 1 106 ? -2.564 -23.469 -12.789 1 92.94 106 GLY B CA 1
ATOM 1864 C C . GLY B 1 106 ? -3.494 -22.891 -11.734 1 92.94 106 GLY B C 1
ATOM 1865 O O . GLY B 1 106 ? -3.648 -21.672 -11.633 1 92.94 106 GLY B O 1
ATOM 1866 N N . SER B 1 107 ? -4.168 -23.641 -11 1 92.25 107 SER B N 1
ATOM 1867 C CA . SER B 1 107 ? -5.184 -23.297 -10.016 1 92.25 107 SER B CA 1
ATOM 1868 C C . SER B 1 107 ? -4.594 -22.453 -8.883 1 92.25 107 SER B C 1
ATOM 1870 O O . SER B 1 107 ? -5.305 -21.672 -8.258 1 92.25 107 SER B O 1
ATOM 1872 N N . ALA B 1 108 ? -3.346 -22.625 -8.703 1 94.06 108 ALA B N 1
ATOM 1873 C CA . ALA B 1 108 ? -2.699 -21.875 -7.629 1 94.06 108 ALA B CA 1
ATOM 1874 C C . ALA B 1 108 ? -2.74 -20.375 -7.906 1 94.06 108 ALA B C 1
ATOM 1876 O O . ALA B 1 108 ? -2.615 -19.562 -6.984 1 94.06 108 ALA B O 1
ATOM 1877 N N . GLU B 1 109 ? -2.982 -19.969 -9.219 1 96.31 109 GLU B N 1
ATOM 1878 C CA . GLU B 1 109 ? -2.992 -18.562 -9.594 1 96.31 109 GLU B CA 1
ATOM 1879 C C . GLU B 1 109 ? -4.211 -17.844 -9.016 1 96.31 109 GLU B C 1
ATOM 1881 O O . GLU B 1 109 ? -4.164 -16.641 -8.758 1 96.31 109 GLU B O 1
ATOM 1886 N N . SER B 1 110 ? -5.27 -18.625 -8.797 1 97.06 110 SER B N 1
ATOM 1887 C CA . SER B 1 110 ? -6.441 -18.031 -8.164 1 97.06 110 SER B CA 1
ATOM 1888 C C . SER B 1 110 ? -6.137 -17.625 -6.727 1 97.06 110 SER B C 1
ATOM 1890 O O . SER B 1 110 ? -6.66 -16.609 -6.242 1 97.06 110 SER B O 1
ATOM 1892 N N . LEU B 1 111 ? -5.316 -18.391 -6.07 1 97.94 111 LEU B N 1
ATOM 1893 C CA . LEU B 1 111 ? -4.914 -18.047 -4.711 1 97.94 111 LEU B CA 1
ATOM 1894 C C . LEU B 1 111 ? -4.062 -16.781 -4.699 1 97.94 111 LEU B C 1
ATOM 1896 O O . LEU B 1 111 ? -4.207 -15.945 -3.811 1 97.94 111 LEU B O 1
ATOM 1900 N N . VAL B 1 112 ? -3.215 -16.594 -5.672 1 97.38 112 VAL B N 1
ATOM 1901 C CA . VAL B 1 112 ? -2.344 -15.43 -5.789 1 97.38 112 VAL B CA 1
ATOM 1902 C C . VAL B 1 112 ? -3.186 -14.172 -5.938 1 97.38 112 VAL B C 1
ATOM 1904 O O . VAL B 1 112 ? -2.98 -13.188 -5.215 1 97.38 112 VAL B O 1
ATOM 1907 N N . ALA B 1 113 ? -4.133 -14.219 -6.844 1 97.62 113 ALA B N 1
ATOM 1908 C CA . ALA B 1 113 ? -5.004 -13.07 -7.074 1 97.62 113 ALA B CA 1
ATOM 1909 C C . ALA B 1 113 ? -5.82 -12.742 -5.828 1 97.62 113 ALA B C 1
ATOM 1911 O O . ALA B 1 113 ? -5.902 -11.578 -5.422 1 97.62 113 ALA B O 1
ATOM 1912 N N . ALA B 1 114 ? -6.387 -13.781 -5.262 1 98.25 114 ALA B N 1
ATOM 1913 C CA . ALA B 1 114 ? -7.246 -13.578 -4.102 1 98.25 114 ALA B CA 1
ATOM 1914 C C . ALA B 1 114 ? -6.457 -13.008 -2.926 1 98.25 114 ALA B C 1
ATOM 1916 O O . ALA B 1 114 ? -6.945 -12.125 -2.211 1 98.25 114 ALA B O 1
ATOM 1917 N N . ASP B 1 115 ? -5.309 -13.484 -2.732 1 97.94 115 ASP B N 1
ATOM 1918 C CA . ASP B 1 115 ? -4.449 -12.992 -1.658 1 97.94 115 ASP B CA 1
ATOM 1919 C C . ASP B 1 115 ? -4.098 -11.523 -1.868 1 97.94 115 ASP B C 1
ATOM 1921 O O . ASP B 1 115 ? -4.129 -10.727 -0.924 1 97.94 115 ASP B O 1
ATOM 1925 N N . CYS B 1 116 ? -3.707 -11.203 -3.035 1 98.12 116 CYS B N 1
ATOM 1926 C CA . CYS B 1 116 ? -3.393 -9.82 -3.375 1 98.12 116 CYS B CA 1
ATOM 1927 C C . CYS B 1 116 ? -4.582 -8.906 -3.1 1 98.12 116 CYS B C 1
ATOM 1929 O O . CYS B 1 116 ? -4.426 -7.832 -2.516 1 98.12 116 CYS B O 1
ATOM 1931 N N . GLU B 1 117 ? -5.766 -9.336 -3.539 1 98.62 117 GLU B N 1
ATOM 1932 C CA . GLU B 1 117 ? -6.969 -8.539 -3.33 1 98.62 117 GLU B CA 1
ATOM 1933 C C . GLU B 1 117 ? -7.254 -8.352 -1.842 1 98.62 117 GLU B C 1
ATOM 1935 O O . GLU B 1 117 ? -7.594 -7.246 -1.404 1 98.62 117 GLU B O 1
ATOM 1940 N N . LEU B 1 118 ? -7.117 -9.383 -1.147 1 98.69 118 LEU B N 1
ATOM 1941 C CA . LEU B 1 118 ? -7.355 -9.312 0.29 1 98.69 118 LEU B CA 1
ATOM 1942 C C . LEU B 1 118 ? -6.359 -8.375 0.963 1 98.69 118 LEU B C 1
ATOM 1944 O O . LEU B 1 118 ? -6.75 -7.484 1.722 1 98.69 118 LEU B O 1
ATOM 1948 N N . ALA B 1 119 ? -5.094 -8.562 0.689 1 97.94 119 ALA B N 1
ATOM 1949 C CA . ALA B 1 119 ? -4.047 -7.75 1.307 1 97.94 119 ALA B CA 1
ATOM 1950 C C . ALA B 1 119 ? -4.215 -6.273 0.962 1 97.94 119 ALA B C 1
ATOM 1952 O O . ALA B 1 119 ? -4.09 -5.41 1.832 1 97.94 119 ALA B O 1
ATOM 1953 N N . SER B 1 120 ? -4.488 -6.008 -0.283 1 98.5 120 SER B N 1
ATOM 1954 C CA . SER B 1 120 ? -4.684 -4.633 -0.726 1 98.5 120 SER B CA 1
ATOM 1955 C C . SER B 1 120 ? -5.883 -3.994 -0.031 1 98.5 120 SER B C 1
ATOM 1957 O O . SER B 1 120 ? -5.816 -2.838 0.395 1 98.5 120 SER B O 1
ATOM 1959 N N . THR B 1 121 ? -6.945 -4.746 0.08 1 98.69 121 THR B N 1
ATOM 1960 C CA . THR B 1 121 ? -8.164 -4.234 0.705 1 98.69 121 THR B CA 1
ATOM 1961 C C . THR B 1 121 ? -7.934 -3.955 2.188 1 98.69 121 THR B C 1
ATOM 1963 O O . THR B 1 121 ? -8.336 -2.906 2.697 1 98.69 121 THR B O 1
ATOM 1966 N N . ALA B 1 122 ? -7.285 -4.852 2.818 1 98.31 122 ALA B N 1
ATOM 1967 C CA . ALA B 1 122 ? -6.988 -4.68 4.238 1 98.31 122 ALA B CA 1
ATOM 1968 C C . ALA B 1 122 ? -6.078 -3.475 4.465 1 98.31 122 ALA B C 1
ATOM 1970 O O . ALA B 1 122 ? -6.297 -2.693 5.395 1 98.31 122 ALA B O 1
ATOM 1971 N N . ALA B 1 123 ? -5.098 -3.35 3.656 1 97.56 123 ALA B N 1
ATOM 1972 C CA . ALA B 1 123 ? -4.164 -2.232 3.777 1 97.56 123 ALA B CA 1
ATOM 1973 C C . ALA B 1 123 ? -4.875 -0.899 3.559 1 97.56 123 ALA B C 1
ATOM 1975 O O . ALA B 1 123 ? -4.605 0.078 4.262 1 97.56 123 ALA B O 1
ATOM 1976 N N . ARG B 1 124 ? -5.77 -0.873 2.604 1 98.5 124 ARG B N 1
ATOM 1977 C CA . ARG B 1 124 ? -6.516 0.353 2.33 1 98.5 124 ARG B CA 1
ATOM 1978 C C . ARG B 1 124 ? -7.441 0.7 3.49 1 98.5 124 ARG B C 1
ATOM 1980 O O . ARG B 1 124 ? -7.547 1.865 3.879 1 98.5 124 ARG B O 1
ATOM 1987 N N . ALA B 1 125 ? -8.125 -0.292 4.004 1 97.62 125 ALA B N 1
ATOM 1988 C CA . ALA B 1 125 ? -8.977 -0.057 5.168 1 97.62 125 ALA B CA 1
ATOM 1989 C C . ALA B 1 125 ? -8.172 0.532 6.324 1 97.62 125 ALA B C 1
ATOM 1991 O O . ALA B 1 125 ? -8.609 1.492 6.965 1 97.62 125 ALA B O 1
ATOM 1992 N N . ALA B 1 126 ? -7.035 -0.022 6.547 1 96.38 126 ALA B N 1
ATOM 1993 C CA . ALA B 1 126 ? -6.168 0.453 7.625 1 96.38 126 ALA B CA 1
ATOM 1994 C C . ALA B 1 126 ? -5.707 1.884 7.367 1 96.38 126 ALA B C 1
ATOM 1996 O O . ALA B 1 126 ? -5.676 2.707 8.281 1 96.38 126 ALA B O 1
ATOM 1997 N N . GLU B 1 127 ? -5.324 2.131 6.184 1 97.19 127 GLU B N 1
ATOM 1998 C CA . GLU B 1 127 ? -4.891 3.477 5.82 1 97.19 127 GLU B CA 1
ATOM 1999 C C . GLU B 1 127 ? -5.984 4.504 6.09 1 97.19 127 GLU B C 1
ATOM 2001 O O . GLU B 1 127 ? -5.742 5.523 6.734 1 97.19 127 GLU B O 1
ATOM 2006 N N . LEU B 1 128 ? -7.188 4.254 5.637 1 97.81 128 LEU B N 1
ATOM 2007 C CA . LEU B 1 128 ? -8.281 5.211 5.793 1 97.81 128 LEU B CA 1
ATOM 2008 C C . LEU B 1 128 ? -8.664 5.359 7.262 1 97.81 128 LEU B C 1
ATOM 2010 O O . LEU B 1 128 ? -9.055 6.441 7.699 1 97.81 128 LEU B O 1
ATOM 2014 N N . SER B 1 129 ? -8.57 4.27 7.996 1 95.31 129 SER B N 1
ATOM 2015 C CA . SER B 1 129 ? -8.852 4.34 9.43 1 95.31 129 SER B CA 1
ATOM 2016 C C . SER B 1 129 ? -7.902 5.309 10.125 1 95.31 129 SER B C 1
ATOM 2018 O O . SER B 1 129 ? -8.305 6.02 11.055 1 95.31 129 SER B O 1
ATOM 2020 N N . ARG B 1 130 ? -6.676 5.309 9.703 1 93.62 130 ARG B N 1
ATOM 2021 C CA . ARG B 1 130 ? -5.676 6.184 10.305 1 93.62 130 ARG B CA 1
ATOM 2022 C C . ARG B 1 130 ? -5.949 7.645 9.969 1 93.62 130 ARG B C 1
ATOM 2024 O O . ARG B 1 130 ? -5.445 8.547 10.641 1 93.62 130 ARG B O 1
ATOM 2031 N N . LEU B 1 131 ? -6.688 7.961 8.938 1 93.62 131 LEU B N 1
ATOM 2032 C CA . LEU B 1 131 ? -7 9.32 8.516 1 93.62 131 LEU B CA 1
ATOM 2033 C C . LEU B 1 131 ? -8.234 9.852 9.242 1 93.62 131 LEU B C 1
ATOM 2035 O O . LEU B 1 131 ? -8.562 11.031 9.133 1 93.62 131 LEU B O 1
ATOM 2039 N N . GLN B 1 132 ? -8.828 8.914 9.938 1 87.81 132 GLN B N 1
ATOM 2040 C CA . GLN B 1 132 ? -10.023 9.352 10.656 1 87.81 132 GLN B CA 1
ATOM 2041 C C . GLN B 1 132 ? -9.656 10.234 11.852 1 87.81 132 GLN B C 1
ATOM 2043 O O . GLN B 1 132 ? -8.734 9.914 12.602 1 87.81 132 GLN B O 1
ATOM 2048 N N . PRO B 1 133 ? -10.305 11.391 11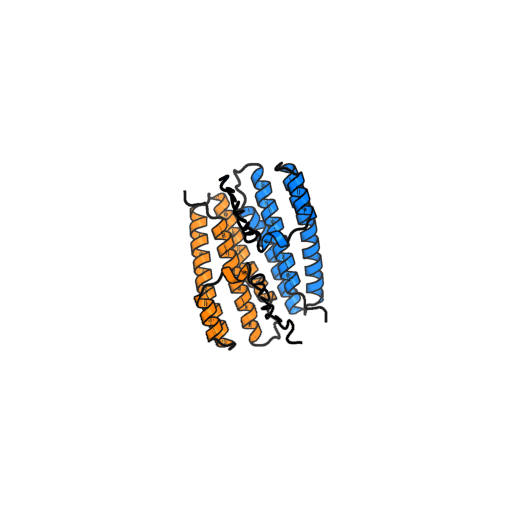.789 1 76.19 133 PRO B N 1
ATOM 2049 C CA . PRO B 1 133 ? -10.047 12.234 12.961 1 76.19 133 PRO B CA 1
ATOM 2050 C C . PRO B 1 133 ? -10.414 11.547 14.273 1 76.19 133 PRO B C 1
ATOM 2052 O O . PRO B 1 133 ? -11.328 10.719 14.312 1 76.19 133 PRO B O 1
ATOM 2055 N N . SER B 1 134 ? -9.406 11.586 15.273 1 63.25 134 SER B N 1
ATOM 2056 C CA . SER B 1 134 ? -9.734 11.086 16.609 1 63.25 134 SER B CA 1
ATOM 2057 C C . SER B 1 134 ? -11.055 11.664 17.109 1 63.25 134 SER B C 1
ATOM 2059 O O . SER B 1 134 ? -11.367 12.82 16.844 1 63.25 134 SER B O 1
ATOM 2061 N N . PRO B 1 135 ? -12 10.578 17.453 1 54.5 135 PRO B N 1
ATOM 2062 C CA . PRO B 1 135 ? -13.25 11.109 18 1 54.5 135 PRO B CA 1
ATOM 2063 C C . PRO B 1 135 ? -13.023 12.258 18.984 1 54.5 135 PRO B C 1
ATOM 2065 O O . PRO B 1 135 ? -12.023 12.266 19.703 1 54.5 135 PRO B O 1
ATOM 2068 N N . ARG B 1 136 ? -13.438 13.5 18.625 1 42.59 136 ARG B N 1
ATOM 2069 C CA . ARG B 1 136 ? -13.484 14.5 19.688 1 42.59 136 ARG B CA 1
ATOM 2070 C C . ARG B 1 136 ? -14.234 13.977 20.906 1 42.59 136 ARG B C 1
ATOM 2072 O O . ARG B 1 136 ? -15.117 13.133 20.781 1 42.59 136 ARG B O 1
#

InterPro domains:
  IPR009739 Lysozyme inhibitor LprI-like, N-terminal [PF07007] (37-128)

Secondary structure (DSSP, 8-state):
--------------------TT--SSGGGS-HHHHHHHHHHTT-HHHHHHHHHHHHHHHHHHHHHHHHHHHHHS-HHHHHHHHHHHHHHHHHHHHHHHHHS-TT--THHHHHHHHHHHHHHHHHHHHHHHTSPP--/--------------------TTS-SSGGGS-HHHHHHHHHHTT-HHHHHHHHHHHHHHHHHHHHHHHHHHHHHS-HHHHHHHHHHHHHHHHHHHHHHHHHS-TT--THHHHHHHHHHHHHHHHHHHHHHHTSPP--

Sequence (272 aa):
MIRSALRLSALLLLGLLSFRAFACAEEAMYSHHYDQCMDQAGGVTAGMLDCLSAEHARQDKQLNDTYRKLMAALPAKRQQRLQVAQRLWLKYRAANCSAYVDPDGGSAESLVAADCELASTAARAAELSRLQPSPRMIRSALRLSALLLLGLLSFRAFACAEEAMYSHHYDQCMDQAGGVTAGMLDCLSAEHARQDKQLNDTYRKLMAALPAKRQQRLQVAQRLWLKYRAANCSAYVDPDGGSAESLVAADCELASTAARAAELSRLQPSPR

Nearest PDB structures (foldseek):
  6ar7-assembly1_A  TM=8.047E-01  e=8.672E-03  Burkholderia thailandensis E264
  6ar7-assembly1_A  TM=8.048E-01  e=7.193E-03  Burkholderia thailandensis E264

Solvent-accessible surface area (backbone atoms only — not comparable to full-atom values): 15476 Å² total; per-residue (Å²): 137,84,79,80,79,76,75,76,75,77,78,77,76,73,74,79,75,77,79,63,70,83,68,56,71,75,68,71,72,60,58,70,66,43,55,52,41,45,61,69,27,66,82,37,65,72,45,40,48,50,32,45,50,55,46,32,53,52,33,48,51,51,25,52,54,41,49,52,54,41,48,72,71,43,59,71,71,41,34,53,32,41,52,53,15,51,55,36,41,54,54,20,52,54,33,42,28,54,31,70,35,53,89,85,52,64,74,68,32,57,51,53,30,47,48,43,50,33,51,52,38,43,51,50,28,51,53,51,52,69,68,40,74,74,84,126,135,85,73,74,83,72,70,76,79,78,76,77,76,71,76,81,74,76,80,66,70,82,68,56,70,74,68,73,72,59,56,72,64,42,55,52,40,44,60,70,26,65,81,36,66,72,44,40,48,51,33,44,50,54,48,30,53,53,33,48,49,51,26,53,53,43,49,50,54,42,48,72,72,43,59,70,72,42,34,53,32,40,51,53,15,51,55,36,41,55,54,20,52,54,33,41,28,54,34,71,34,53,90,87,52,62,75,67,33,58,51,52,30,47,49,43,52,34,52,53,39,43,51,49,28,51,54,53,51,70,69,39,73,73,82,126

pLDDT: mean 84.33, std 23.74, range [29.81, 98.94]

Organism: Chromobacterium violaceum (strain ATCC 12472 / DSM 30191 / JCM 1249 / CCUG 213 / NBRC 12614 / NCIMB 9131 / NCTC 9757 / MK) (NCBI:txid243365)